Protein AF-A0A3C1LV05-F1 (afdb_monomer_lite)

Sequence (195 aa):
MKEAVLTCLDPLELVKDSLTHTFGTSLDTACERYFEGAKRNDKEERRFSKETRKHENIKKRGKVPEWEVIPASYIDVQAAREDIRALILEVAEHFEAQVQSNRSVDFSKRTLDIIDYLKENAQASVAKLTKAVAKEKAIKLMESVGIDNPRVRFRQYPFEFSGGMRQRIVIAIALTADPDILICDEPTTALDVTI

Structure (mmCIF, N/CA/C/O backbone):
data_AF-A0A3C1LV05-F1
#
_entry.id   AF-A0A3C1LV05-F1
#
loop_
_atom_site.group_PDB
_atom_site.id
_atom_site.type_symbol
_atom_site.label_atom_id
_atom_site.label_alt_id
_atom_site.label_comp_id
_atom_site.label_asym_id
_atom_site.label_entity_id
_atom_site.label_seq_id
_atom_site.pdbx_PDB_ins_code
_atom_site.Cartn_x
_atom_site.Cartn_y
_atom_site.Cartn_z
_atom_site.occupancy
_atom_site.B_iso_or_equiv
_atom_site.auth_seq_id
_atom_site.auth_comp_id
_atom_site.auth_asym_id
_atom_site.auth_atom_id
_atom_site.pdbx_PDB_model_num
ATOM 1 N N . MET A 1 1 ? 4.117 6.393 21.753 1.00 57.69 1 MET A N 1
ATOM 2 C CA . MET A 1 1 ? 3.877 4.976 21.392 1.00 57.69 1 MET A CA 1
ATOM 3 C C . MET A 1 1 ? 4.070 4.743 19.897 1.00 57.69 1 MET A C 1
ATOM 5 O O . MET A 1 1 ? 4.899 3.923 19.542 1.00 57.69 1 MET A O 1
ATOM 9 N N . LYS A 1 2 ? 3.405 5.520 19.029 1.00 62.69 2 LYS A N 1
ATOM 10 C CA . LYS A 1 2 ? 3.513 5.408 17.562 1.00 62.69 2 LYS A CA 1
ATOM 11 C C . LYS A 1 2 ? 4.948 5.468 17.010 1.00 62.69 2 LYS A C 1
ATOM 13 O O . LYS A 1 2 ? 5.310 4.636 16.193 1.00 62.69 2 LYS A O 1
ATOM 18 N N . GLU A 1 3 ? 5.771 6.399 17.490 1.00 71.62 3 GLU A N 1
ATOM 19 C CA . GLU A 1 3 ? 7.168 6.545 17.044 1.00 71.62 3 GLU A CA 1
ATOM 20 C C . GLU A 1 3 ? 8.032 5.322 17.391 1.00 71.62 3 GLU A C 1
ATOM 22 O O . GLU A 1 3 ? 8.718 4.799 16.524 1.00 71.62 3 GLU A O 1
ATOM 27 N N . ALA A 1 4 ? 7.910 4.795 18.615 1.00 71.88 4 ALA A N 1
ATOM 28 C CA . ALA A 1 4 ? 8.638 3.603 19.052 1.00 71.88 4 ALA A CA 1
ATOM 29 C C . ALA A 1 4 ? 8.264 2.340 18.249 1.00 71.88 4 ALA A C 1
ATOM 31 O O . ALA A 1 4 ? 9.127 1.519 17.960 1.00 71.88 4 ALA A O 1
ATOM 32 N N . VAL A 1 5 ? 6.994 2.193 17.850 1.00 67.81 5 VAL A N 1
ATOM 33 C CA . VAL A 1 5 ? 6.557 1.085 16.980 1.00 67.81 5 VAL A CA 1
ATOM 34 C C . VAL A 1 5 ? 7.127 1.252 15.571 1.00 67.81 5 VAL A C 1
ATOM 36 O O . VAL A 1 5 ? 7.654 0.302 15.003 1.00 67.81 5 VAL A O 1
ATOM 39 N N . LEU A 1 6 ? 7.088 2.472 15.025 1.00 70.56 6 LEU A N 1
ATOM 40 C CA . LEU A 1 6 ? 7.629 2.769 13.696 1.00 70.56 6 LEU A CA 1
ATOM 41 C C . LEU A 1 6 ? 9.141 2.539 13.606 1.00 70.56 6 LEU A C 1
ATOM 43 O O . LEU A 1 6 ? 9.611 2.091 12.568 1.00 70.56 6 LEU A O 1
ATOM 47 N N . THR A 1 7 ? 9.897 2.782 14.679 1.00 76.38 7 THR A N 1
ATOM 48 C CA . THR A 1 7 ? 11.344 2.508 14.707 1.00 76.38 7 THR A CA 1
ATOM 49 C C . THR A 1 7 ? 11.696 1.022 14.710 1.00 76.38 7 THR A C 1
ATOM 51 O O . THR A 1 7 ? 12.828 0.672 14.388 1.00 76.38 7 THR A O 1
ATOM 54 N N . CYS A 1 8 ? 10.756 0.149 15.077 1.00 68.75 8 CYS A N 1
ATOM 55 C CA . CYS A 1 8 ? 10.958 -1.300 15.068 1.00 68.75 8 CYS A CA 1
ATOM 56 C C . CYS A 1 8 ? 10.603 -1.948 13.723 1.00 68.75 8 CYS A C 1
ATOM 58 O O . CYS A 1 8 ? 10.908 -3.120 13.525 1.00 68.75 8 CYS A O 1
ATOM 60 N N . LEU A 1 9 ? 9.963 -1.206 12.815 1.00 70.19 9 LEU A N 1
ATOM 61 C CA . LEU A 1 9 ? 9.562 -1.698 11.503 1.00 70.19 9 LEU A CA 1
ATOM 62 C C . LEU A 1 9 ? 10.718 -1.556 10.511 1.00 70.19 9 LEU A C 1
ATOM 64 O O . LEU A 1 9 ? 11.289 -0.475 10.364 1.00 70.19 9 LEU A O 1
ATOM 68 N N . ASP A 1 10 ? 11.046 -2.638 9.808 1.00 74.25 10 ASP A N 1
ATOM 69 C CA . ASP A 1 10 ? 12.041 -2.615 8.741 1.00 74.25 10 ASP A CA 1
ATOM 70 C C . ASP A 1 10 ? 11.381 -2.114 7.440 1.00 74.25 10 ASP A C 1
ATOM 72 O O . ASP A 1 10 ? 10.545 -2.806 6.855 1.00 74.25 10 ASP A O 1
ATOM 76 N N . PRO A 1 11 ? 11.731 -0.914 6.941 1.00 69.00 11 PRO A N 1
ATOM 77 C CA . PRO A 1 11 ? 11.103 -0.358 5.744 1.00 69.00 11 PRO A CA 1
ATOM 78 C C . PRO A 1 11 ? 11.436 -1.146 4.468 1.00 69.00 11 PRO A C 1
ATOM 80 O O . PRO A 1 11 ? 10.784 -0.945 3.444 1.00 69.00 11 PRO A O 1
ATOM 83 N N . LEU A 1 12 ? 12.451 -2.015 4.514 1.00 71.62 12 LEU A N 1
ATOM 84 C CA . LEU A 1 12 ? 12.889 -2.867 3.410 1.00 71.62 12 LEU A CA 1
ATOM 85 C C . LEU A 1 12 ? 12.341 -4.296 3.530 1.00 71.62 12 LEU A C 1
ATOM 87 O O . LEU A 1 12 ? 12.856 -5.211 2.880 1.00 71.62 12 LEU A O 1
ATOM 91 N N . GLU A 1 13 ? 11.361 -4.525 4.400 1.00 76.94 13 GLU A N 1
ATOM 92 C CA . GLU A 1 13 ? 10.672 -5.804 4.492 1.00 76.94 13 GLU A CA 1
ATOM 93 C C . GLU A 1 13 ? 9.691 -5.963 3.322 1.00 76.94 13 GLU A C 1
ATOM 95 O O . GLU A 1 13 ? 8.869 -5.089 3.040 1.00 76.94 13 GLU A O 1
ATOM 100 N N . LEU A 1 14 ? 9.803 -7.081 2.600 1.00 75.12 14 LEU A N 1
ATOM 101 C CA . LEU A 1 14 ? 8.991 -7.340 1.404 1.00 75.12 14 LEU A CA 1
ATOM 102 C C . LEU A 1 14 ? 7.529 -7.613 1.749 1.00 75.12 14 LEU A C 1
ATOM 104 O O . LEU A 1 14 ? 6.622 -7.174 1.043 1.00 75.12 14 LEU A O 1
ATOM 108 N N . VAL A 1 15 ? 7.309 -8.341 2.843 1.00 77.44 15 VAL A N 1
ATOM 109 C CA . VAL A 1 15 ? 5.984 -8.653 3.368 1.00 77.44 15 VAL A CA 1
ATOM 110 C C . VAL A 1 15 ? 5.783 -7.803 4.605 1.00 77.44 15 VAL A C 1
ATOM 112 O O . VAL A 1 15 ? 6.361 -8.073 5.650 1.00 77.44 15 VAL A O 1
ATOM 115 N N . LYS A 1 16 ? 4.967 -6.758 4.473 1.00 78.12 16 LYS A N 1
ATOM 116 C CA . LYS A 1 16 ? 4.632 -5.895 5.604 1.00 78.12 16 LYS A CA 1
ATOM 117 C C . LYS A 1 16 ? 3.804 -6.675 6.610 1.00 78.12 16 LYS A C 1
ATOM 119 O O . LYS A 1 16 ? 2.754 -7.215 6.254 1.00 78.12 16 LYS A O 1
ATOM 124 N N . ASP A 1 17 ? 4.231 -6.667 7.863 1.00 81.75 17 ASP A N 1
ATOM 125 C CA . ASP A 1 17 ? 3.424 -7.216 8.937 1.00 81.75 17 ASP A CA 1
ATOM 126 C C . ASP A 1 17 ? 2.249 -6.280 9.267 1.00 81.75 17 ASP A C 1
ATOM 128 O O . ASP A 1 17 ? 2.374 -5.244 9.924 1.00 81.75 17 ASP A O 1
ATOM 132 N N . SER A 1 18 ? 1.068 -6.651 8.775 1.00 84.62 18 SER A N 1
ATOM 133 C CA . SER A 1 18 ? -0.158 -5.882 8.986 1.00 84.62 18 SER A CA 1
ATOM 134 C C . SER A 1 18 ? -0.481 -5.692 10.467 1.00 84.62 18 SER A C 1
ATOM 136 O O . SER A 1 18 ? -1.065 -4.665 10.825 1.00 84.62 18 SER A O 1
ATOM 138 N N . LEU A 1 19 ? -0.142 -6.660 11.321 1.00 85.25 19 LEU A N 1
ATOM 139 C CA . LEU A 1 19 ? -0.492 -6.621 12.735 1.00 85.25 19 LEU A CA 1
ATOM 140 C C . LEU A 1 19 ? 0.259 -5.485 13.442 1.00 85.25 19 LEU A C 1
ATOM 142 O O . LEU A 1 19 ? -0.363 -4.594 14.021 1.00 85.25 19 LEU A O 1
ATOM 146 N N . THR A 1 20 ? 1.587 -5.443 13.325 1.00 84.00 20 THR A N 1
ATOM 147 C CA . THR A 1 20 ? 2.406 -4.382 13.935 1.00 84.00 20 THR A CA 1
ATOM 148 C C . THR A 1 20 ? 2.137 -2.999 13.346 1.00 84.00 20 THR A C 1
ATOM 150 O O . THR A 1 20 ? 2.078 -2.016 14.090 1.00 84.00 20 THR A O 1
ATOM 153 N N . HIS A 1 21 ? 1.893 -2.899 12.035 1.00 83.69 21 HIS A N 1
ATOM 154 C CA . HIS A 1 21 ? 1.586 -1.623 11.383 1.00 83.69 21 HIS A CA 1
ATOM 155 C C . HIS A 1 21 ? 0.254 -1.003 11.841 1.00 83.69 21 HIS A C 1
ATOM 157 O O . HIS A 1 21 ? 0.144 0.224 11.922 1.00 83.69 21 HIS A O 1
ATOM 163 N N . THR A 1 22 ? -0.759 -1.825 12.131 1.00 88.62 22 THR A N 1
ATOM 164 C CA . THR A 1 22 ? -2.107 -1.372 12.528 1.00 88.62 22 THR A CA 1
ATOM 165 C C . THR A 1 22 ? -2.322 -1.336 14.040 1.00 88.62 22 THR A C 1
ATOM 167 O O . THR A 1 22 ? -3.291 -0.725 14.504 1.00 88.62 22 THR A O 1
ATOM 170 N N . PHE A 1 23 ? -1.424 -1.940 14.823 1.00 89.56 23 PHE A N 1
ATOM 171 C CA . PHE A 1 23 ? -1.558 -2.056 16.273 1.00 89.56 23 PHE A CA 1
ATOM 172 C C . PHE A 1 23 ? -1.780 -0.707 16.959 1.00 89.56 23 PHE A C 1
ATOM 174 O O . PHE A 1 23 ? -2.732 -0.559 17.720 1.00 89.56 23 PHE A O 1
ATOM 181 N N . GLY A 1 24 ? -0.953 0.300 16.656 1.00 87.50 24 GLY A N 1
ATOM 182 C CA . GLY A 1 24 ? -1.051 1.611 17.304 1.00 87.50 24 GLY A CA 1
ATOM 183 C C . GLY A 1 24 ? -2.414 2.274 17.092 1.00 87.50 24 GLY A C 1
ATOM 184 O O . GLY A 1 24 ? -3.048 2.700 18.051 1.00 87.50 24 GLY A O 1
ATOM 185 N N . THR A 1 25 ? -2.902 2.300 15.849 1.00 90.50 25 THR A N 1
ATOM 186 C CA . THR A 1 25 ? -4.218 2.877 15.529 1.00 90.50 25 THR A CA 1
ATOM 187 C C . THR A 1 25 ? -5.368 2.083 16.143 1.00 90.50 25 THR A C 1
ATOM 189 O O . THR A 1 25 ? -6.344 2.671 16.607 1.00 90.50 25 THR A O 1
ATOM 192 N N . SER A 1 26 ? -5.255 0.754 16.169 1.00 91.44 26 SER A N 1
ATOM 193 C CA . SER A 1 26 ? -6.288 -0.123 16.730 1.00 91.44 26 SER A CA 1
ATOM 194 C C . SER A 1 26 ? -6.366 0.016 18.250 1.00 91.44 26 SER A C 1
ATOM 196 O O . SER A 1 26 ? -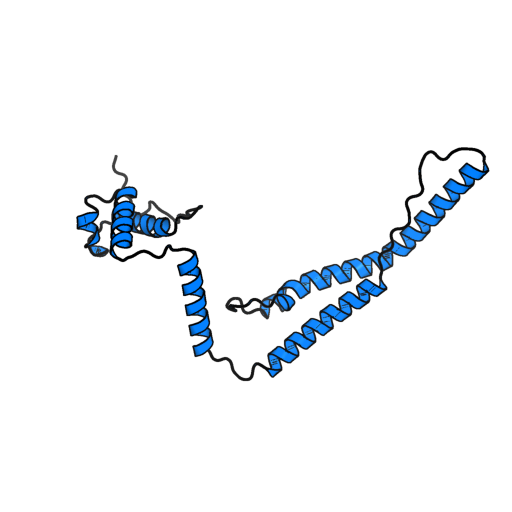7.459 0.103 18.807 1.00 91.44 26 SER A O 1
ATOM 198 N N . LEU A 1 27 ? -5.212 0.116 18.916 1.00 93.00 27 LEU A N 1
ATOM 199 C CA . LEU A 1 27 ? -5.120 0.327 20.356 1.00 93.00 27 LEU A CA 1
ATOM 200 C C . LEU A 1 27 ? -5.682 1.692 20.764 1.00 93.00 27 LEU A C 1
ATOM 202 O O . LEU A 1 27 ? -6.470 1.752 21.708 1.00 93.00 27 LEU A O 1
ATOM 206 N N . ASP A 1 28 ? -5.322 2.761 20.045 1.00 92.69 28 ASP A N 1
ATOM 207 C CA . ASP A 1 28 ? -5.868 4.103 20.280 1.00 92.69 28 ASP A CA 1
ATOM 208 C C . ASP A 1 28 ? -7.402 4.086 20.165 1.00 92.69 28 ASP A C 1
ATOM 210 O O . ASP A 1 28 ? -8.097 4.500 21.093 1.00 92.69 28 ASP A O 1
ATOM 214 N N . THR A 1 29 ? -7.938 3.495 19.090 1.00 93.75 29 THR A N 1
ATOM 215 C CA . THR A 1 29 ? -9.392 3.365 18.867 1.00 93.75 29 THR A CA 1
ATOM 216 C C . THR A 1 29 ? -10.083 2.592 19.997 1.00 93.75 29 THR A C 1
ATOM 218 O O . THR A 1 29 ? -11.141 2.996 20.490 1.00 93.75 29 THR A O 1
ATOM 221 N N . ALA A 1 30 ? -9.495 1.477 20.440 1.00 93.31 30 ALA A N 1
ATOM 222 C CA . ALA A 1 30 ? -10.058 0.663 21.514 1.00 93.31 30 ALA A CA 1
ATOM 223 C C . ALA A 1 30 ? -10.033 1.402 22.867 1.00 93.31 30 ALA A C 1
ATOM 225 O O . ALA A 1 30 ? -11.010 1.360 23.621 1.00 93.31 30 ALA A O 1
ATOM 226 N N . CYS A 1 31 ? -8.956 2.144 23.148 1.00 94.25 31 CYS A N 1
ATOM 227 C CA . CYS A 1 31 ? -8.839 2.990 24.335 1.00 94.25 31 CYS A CA 1
ATOM 228 C C . CYS A 1 31 ? -9.869 4.123 24.325 1.00 94.25 31 CYS A C 1
ATOM 230 O O . CYS A 1 31 ? -10.554 4.331 25.327 1.00 94.25 31 CYS A O 1
ATOM 232 N N . GLU A 1 32 ? -10.019 4.829 23.203 1.00 94.56 32 GLU A N 1
ATOM 233 C CA . GLU A 1 32 ? -11.022 5.884 23.039 1.00 94.56 32 GLU A CA 1
ATOM 234 C C . GLU A 1 32 ? -12.428 5.358 23.321 1.00 94.56 32 GLU A C 1
ATOM 236 O O . GLU A 1 32 ? -13.143 5.928 24.148 1.00 94.56 32 GLU A O 1
ATOM 241 N N . ARG A 1 33 ? -12.795 4.215 22.731 1.00 93.00 33 ARG A N 1
ATOM 242 C CA . ARG A 1 33 ? -14.092 3.567 22.962 1.00 93.00 33 ARG A CA 1
ATOM 243 C C . ARG A 1 33 ? -14.304 3.216 24.438 1.00 93.00 33 ARG A C 1
ATOM 245 O O . ARG A 1 33 ? -15.379 3.475 24.979 1.00 93.00 33 ARG A O 1
ATOM 252 N N . TYR A 1 34 ? -13.291 2.668 25.107 1.00 95.44 34 TYR A N 1
ATOM 253 C CA . TYR A 1 34 ? -13.360 2.337 26.532 1.00 95.44 34 TYR A CA 1
ATOM 254 C C . TYR A 1 34 ? -13.578 3.585 27.405 1.00 95.44 34 TYR A C 1
ATOM 256 O O . TYR A 1 34 ? -14.517 3.632 28.207 1.00 95.44 34 TYR A O 1
ATOM 264 N N . PHE A 1 35 ? -12.743 4.616 27.240 1.00 93.81 35 PHE A N 1
ATOM 265 C CA . PHE A 1 35 ? -12.806 5.828 28.061 1.00 93.81 35 PHE A CA 1
ATOM 266 C C . PHE A 1 35 ? -14.041 6.681 27.759 1.00 93.81 35 PHE A C 1
ATOM 268 O O . PHE A 1 35 ? -14.636 7.248 28.681 1.00 93.81 35 PHE A O 1
ATOM 275 N N . GLU A 1 36 ? -14.463 6.760 26.494 1.00 91.94 36 GLU A N 1
ATOM 276 C CA . GLU A 1 36 ? -15.708 7.430 26.131 1.00 91.94 36 GLU A CA 1
ATOM 277 C C . GLU A 1 36 ? -16.903 6.693 26.735 1.00 91.94 36 GLU A C 1
ATOM 279 O O . GLU A 1 36 ? -17.756 7.335 27.347 1.00 91.94 36 GLU A O 1
ATOM 284 N N . GLY A 1 37 ? -16.937 5.360 26.657 1.00 91.56 37 GLY A N 1
ATOM 285 C CA . GLY A 1 37 ? -18.010 4.557 27.241 1.00 91.56 37 GLY A CA 1
ATOM 286 C C . GLY A 1 37 ? -18.120 4.738 28.749 1.00 91.56 37 GLY A C 1
ATOM 287 O O . GLY A 1 37 ? -19.205 5.029 29.257 1.00 91.56 37 GLY A O 1
ATOM 288 N N . ALA A 1 38 ? -16.986 4.690 29.452 1.00 90.25 38 ALA A N 1
ATOM 289 C CA . ALA A 1 38 ? -16.920 4.908 30.895 1.00 90.25 38 ALA A CA 1
ATOM 290 C C . ALA A 1 38 ? -17.461 6.285 31.325 1.00 90.25 38 ALA A C 1
ATOM 292 O O . ALA A 1 38 ? -18.008 6.426 32.415 1.00 90.25 38 ALA A O 1
ATOM 293 N N . LYS A 1 39 ? -17.335 7.312 30.475 1.00 89.31 39 LYS A N 1
ATOM 294 C CA . LYS A 1 39 ? -17.817 8.671 30.767 1.00 89.31 39 LYS A CA 1
ATOM 295 C C . LYS A 1 39 ? -19.250 8.921 30.290 1.00 89.31 39 LYS A C 1
ATOM 297 O O . LYS A 1 39 ? -19.992 9.683 30.915 1.00 89.31 39 LYS A O 1
ATOM 302 N N . ARG A 1 40 ? -19.618 8.372 29.132 1.00 89.38 40 ARG A N 1
ATOM 303 C CA . ARG A 1 40 ? -20.835 8.729 28.393 1.00 89.38 40 ARG A CA 1
ATOM 304 C C . ARG A 1 40 ? -22.033 7.873 28.789 1.00 89.38 40 ARG A C 1
ATOM 306 O O . ARG A 1 40 ? -23.136 8.414 28.805 1.00 89.38 40 ARG A O 1
ATOM 313 N N . ASN A 1 41 ? -21.832 6.615 29.186 1.00 90.69 41 ASN A N 1
ATOM 314 C CA . ASN A 1 41 ? -22.927 5.701 29.530 1.00 90.69 41 ASN A CA 1
ATOM 315 C C . ASN A 1 41 ? -23.806 6.237 30.673 1.00 90.69 41 ASN A C 1
ATOM 317 O O . ASN A 1 41 ? -25.020 6.344 30.503 1.00 90.69 41 ASN A O 1
ATOM 321 N N . ASP A 1 42 ? -23.204 6.697 31.774 1.00 87.12 42 ASP A N 1
ATOM 322 C CA . ASP A 1 42 ? -23.931 7.304 32.902 1.00 87.12 42 ASP A CA 1
ATOM 323 C C . ASP A 1 42 ? -24.735 8.544 32.483 1.00 87.12 42 ASP A C 1
ATOM 325 O O . ASP A 1 42 ? -25.821 8.836 32.996 1.00 87.12 42 ASP A O 1
ATOM 329 N N . LYS A 1 43 ? -24.187 9.329 31.549 1.00 88.25 43 LYS A N 1
ATOM 330 C CA . LYS A 1 43 ? -24.839 10.538 31.046 1.00 88.25 43 LYS A CA 1
ATOM 331 C C . LYS A 1 43 ? -26.022 10.188 30.145 1.00 88.25 43 LYS A C 1
ATOM 333 O O . LYS A 1 43 ? -27.073 10.815 30.289 1.00 88.25 43 LYS A O 1
ATOM 338 N N . GLU A 1 44 ? -25.868 9.206 29.260 1.00 88.69 44 GLU A N 1
ATOM 339 C CA . GLU A 1 44 ? -26.944 8.710 28.396 1.00 88.69 44 GLU A CA 1
ATOM 340 C C . GLU A 1 44 ? -28.065 8.065 29.214 1.00 88.69 44 GLU A C 1
ATOM 342 O O . GLU A 1 44 ? -29.233 8.360 28.973 1.00 88.69 44 GLU A O 1
ATOM 347 N N . GLU A 1 45 ? -27.748 7.307 30.265 1.00 88.62 45 GLU A N 1
ATOM 348 C CA . GLU A 1 45 ? -28.758 6.737 31.164 1.00 88.62 45 GLU A CA 1
ATOM 349 C C . GLU A 1 45 ? -29.571 7.830 31.881 1.00 88.62 45 GLU A C 1
ATOM 351 O O . GLU A 1 45 ? -30.809 7.810 31.918 1.00 88.62 45 GLU A O 1
ATOM 356 N N . ARG A 1 46 ? -28.891 8.856 32.409 1.00 89.44 46 ARG A N 1
ATOM 357 C CA . ARG A 1 46 ? -29.550 10.015 33.035 1.00 89.44 46 ARG A CA 1
ATOM 358 C C . ARG A 1 46 ? -30.376 10.823 32.038 1.00 89.44 46 ARG A C 1
ATOM 360 O O . ARG A 1 46 ? -31.398 11.391 32.424 1.00 89.44 46 ARG A O 1
ATOM 367 N N . ARG A 1 47 ? -29.933 10.940 30.786 1.00 92.12 47 ARG A N 1
ATOM 368 C CA . ARG A 1 47 ? -30.681 11.617 29.720 1.00 92.12 47 ARG A CA 1
ATOM 369 C C . ARG A 1 47 ? -31.947 10.827 29.387 1.00 92.12 47 ARG A C 1
ATOM 371 O O . ARG A 1 47 ? -33.036 11.395 29.458 1.00 92.12 47 ARG A O 1
ATOM 378 N N . PHE A 1 48 ? -31.800 9.537 29.098 1.00 90.81 48 PHE A N 1
ATOM 379 C CA . PHE A 1 48 ? -32.890 8.647 28.717 1.00 90.81 48 PHE A CA 1
ATOM 380 C C . PHE A 1 48 ? -33.956 8.574 29.812 1.00 90.81 48 PHE A C 1
ATOM 382 O O . PHE A 1 48 ? -35.117 8.878 29.561 1.00 90.81 48 PHE A O 1
ATOM 389 N N . SER A 1 49 ? -33.567 8.322 31.066 1.00 88.62 49 SER A N 1
ATOM 390 C CA . SER A 1 49 ? -34.503 8.302 32.203 1.00 88.62 49 SER A CA 1
ATOM 391 C C . SER A 1 49 ? -35.274 9.620 32.381 1.00 88.62 49 SER A C 1
ATOM 393 O O . SER A 1 49 ? -36.477 9.610 32.666 1.00 88.62 49 SER A O 1
ATOM 395 N N . LYS A 1 50 ? -34.621 10.775 32.179 1.00 90.75 50 LYS A N 1
ATOM 396 C CA . LYS A 1 50 ? -35.275 12.094 32.232 1.00 90.75 50 LYS A CA 1
ATOM 397 C C . LYS A 1 50 ? -36.260 12.304 31.082 1.00 90.75 50 LYS A C 1
ATOM 399 O O . LYS A 1 50 ? -37.352 12.822 31.328 1.00 90.75 50 LYS A O 1
ATOM 404 N N . GLU A 1 51 ? -35.886 11.952 29.854 1.00 89.69 51 GLU A N 1
ATOM 405 C CA . GLU A 1 51 ? -36.753 12.076 28.675 1.00 89.69 51 GLU A CA 1
ATOM 406 C C . GLU A 1 51 ? -37.967 11.150 28.783 1.00 89.69 51 GLU A C 1
ATOM 408 O O . GLU A 1 51 ? -39.095 11.628 28.653 1.00 89.69 51 GLU A O 1
ATOM 413 N N . THR A 1 52 ? -37.760 9.883 29.155 1.00 90.38 52 THR A N 1
ATOM 414 C CA . THR A 1 52 ? -38.831 8.906 29.395 1.00 90.38 52 THR A CA 1
ATOM 415 C C . THR A 1 52 ? -39.812 9.411 30.449 1.00 90.38 52 THR A C 1
ATOM 417 O O . THR A 1 52 ? -41.018 9.454 30.206 1.00 90.38 52 THR A O 1
ATOM 420 N N . ARG A 1 53 ? -39.319 9.925 31.586 1.00 90.62 53 ARG A N 1
ATOM 421 C CA . ARG A 1 53 ? -40.184 10.472 32.645 1.00 90.62 53 ARG A CA 1
ATOM 422 C C . ARG A 1 53 ? -40.996 11.684 32.179 1.00 90.62 53 ARG A C 1
ATOM 424 O O . ARG A 1 53 ? -42.171 11.804 32.525 1.00 90.62 53 ARG A O 1
ATOM 431 N N . LYS A 1 54 ? -40.396 12.606 31.415 1.00 89.12 54 LYS A N 1
ATOM 432 C CA . LYS A 1 54 ? -41.118 13.765 30.853 1.00 89.12 54 LYS A CA 1
ATOM 433 C C . LYS A 1 54 ? -42.208 13.314 29.887 1.00 89.12 54 LYS A C 1
ATOM 435 O O . LYS A 1 54 ? -43.339 13.785 29.985 1.00 89.12 54 LYS A O 1
ATOM 440 N N . HIS A 1 55 ? -41.869 12.388 29.001 1.00 89.31 55 HIS A N 1
ATOM 441 C CA . HIS A 1 55 ? -42.771 11.867 27.990 1.00 89.31 55 HIS A CA 1
ATOM 442 C C . HIS A 1 55 ? -43.963 11.123 28.623 1.00 89.31 55 HIS A C 1
ATOM 444 O O . HIS A 1 55 ? -45.117 11.376 28.272 1.00 89.31 55 HIS A O 1
ATOM 450 N N . GLU A 1 56 ? -43.723 10.275 29.628 1.00 88.69 56 GLU A N 1
ATOM 451 C CA . GLU A 1 56 ? -44.787 9.610 30.394 1.00 88.69 56 GLU A CA 1
ATOM 452 C C . GLU A 1 56 ? -45.682 10.594 31.155 1.00 88.69 56 GLU A C 1
ATOM 454 O O . GLU A 1 56 ? -46.901 10.422 31.193 1.00 88.69 56 GLU A O 1
ATOM 459 N N . ASN A 1 57 ? -45.111 11.650 31.740 1.00 89.75 57 ASN A N 1
ATOM 460 C CA . ASN A 1 57 ? -45.888 12.667 32.450 1.00 89.75 57 ASN A CA 1
ATOM 461 C C . ASN A 1 57 ? -46.831 13.445 31.518 1.00 89.75 57 ASN A C 1
ATOM 463 O O . ASN A 1 57 ? -47.936 13.798 31.930 1.00 89.75 57 ASN A O 1
ATOM 467 N N . ILE A 1 58 ? -46.420 13.714 30.275 1.00 87.06 58 ILE A N 1
ATOM 468 C CA . ILE A 1 58 ? -47.269 14.370 29.267 1.00 87.06 58 ILE A CA 1
ATOM 469 C C . ILE A 1 58 ? -48.418 13.441 28.861 1.00 87.06 58 ILE A C 1
ATOM 471 O O . ILE A 1 58 ? -49.573 13.871 28.883 1.00 87.06 58 ILE A O 1
ATOM 475 N N . LYS A 1 59 ? -48.124 12.153 28.620 1.00 87.19 59 LYS A N 1
ATOM 476 C CA . LYS A 1 59 ? -49.148 11.129 28.349 1.00 87.19 59 LYS A CA 1
ATOM 477 C C . LYS A 1 59 ? -50.162 11.007 29.490 1.00 87.19 59 LYS A C 1
ATOM 479 O O . LYS A 1 59 ? -51.363 10.996 29.239 1.00 87.19 59 LYS A O 1
ATOM 484 N N . LYS A 1 60 ? -49.708 10.999 30.750 1.00 87.81 60 LYS A N 1
ATOM 485 C CA . LYS A 1 60 ? -50.586 10.961 31.939 1.00 87.81 60 LYS A CA 1
ATOM 486 C C . LYS A 1 60 ? -51.505 12.179 32.059 1.00 87.81 60 LYS A C 1
ATOM 488 O O . LYS A 1 60 ? -52.574 12.076 32.646 1.00 87.81 60 LYS A O 1
ATOM 493 N N . ARG A 1 61 ? -51.112 13.325 31.495 1.00 87.56 61 ARG A N 1
ATOM 494 C CA . ARG A 1 61 ? -51.938 14.544 31.423 1.00 87.56 61 ARG A CA 1
ATOM 495 C C . ARG A 1 61 ? -52.922 14.538 30.243 1.00 87.56 61 ARG A C 1
ATOM 497 O O . ARG A 1 61 ? -53.527 15.571 29.974 1.00 87.56 61 ARG A O 1
ATOM 504 N N . GLY A 1 62 ? -53.060 13.417 29.528 1.00 84.19 62 GLY A N 1
ATOM 505 C CA . GLY A 1 62 ? -53.977 13.266 28.394 1.00 84.19 62 GLY A CA 1
ATOM 506 C C . GLY A 1 62 ? -53.533 13.987 27.119 1.00 84.19 62 GLY A C 1
ATOM 507 O O . GLY A 1 62 ? -54.328 14.122 26.195 1.00 84.19 62 GLY A O 1
ATOM 508 N N . LYS A 1 63 ? -52.282 14.466 27.056 1.00 84.69 63 LYS A N 1
ATOM 509 C CA . LYS A 1 63 ? -51.710 15.118 25.870 1.00 84.69 63 LYS A CA 1
ATOM 510 C C . LYS A 1 63 ? -50.826 14.139 25.101 1.00 84.69 63 LYS A C 1
ATOM 512 O O . LYS A 1 63 ? -50.130 13.323 25.707 1.00 84.69 63 LYS A O 1
ATOM 517 N N . VAL A 1 64 ? -50.822 14.249 23.774 1.00 82.00 64 VAL A N 1
ATOM 518 C CA . VAL A 1 64 ? -49.910 13.489 22.908 1.00 82.00 64 VAL A CA 1
ATOM 519 C C . VAL A 1 64 ? -48.566 14.231 22.853 1.00 82.00 64 VAL A C 1
ATOM 521 O O . VAL A 1 64 ? -48.566 15.423 22.549 1.00 82.00 64 VAL A O 1
ATOM 524 N N . PRO A 1 65 ? -47.437 13.591 23.204 1.00 80.94 65 PRO A N 1
ATOM 525 C CA . PRO A 1 65 ? -46.114 14.206 23.089 1.00 80.94 65 PRO A CA 1
ATOM 526 C C . PRO A 1 65 ? -45.755 14.509 21.629 1.00 80.94 65 PRO A C 1
ATOM 528 O O . PRO A 1 65 ? -46.045 13.705 20.749 1.00 80.94 65 PRO A O 1
ATOM 531 N N . GLU A 1 66 ? -45.093 15.641 21.385 1.00 86.12 66 GLU A N 1
ATOM 532 C CA . GLU A 1 66 ? -44.673 16.076 20.039 1.00 86.12 66 GLU A CA 1
ATOM 533 C C . GLU A 1 66 ? -43.399 15.375 19.530 1.00 86.12 66 GLU A C 1
ATOM 535 O O . GLU A 1 66 ? -43.016 15.566 18.379 1.00 86.12 66 GLU A O 1
ATOM 540 N N . TRP A 1 67 ? -42.723 14.578 20.364 1.00 86.88 67 TRP A N 1
ATOM 541 C CA . TRP A 1 67 ? -41.481 13.885 20.008 1.00 86.88 67 TRP A CA 1
ATOM 542 C C . TRP A 1 67 ? -41.435 12.466 20.580 1.00 86.88 67 TRP A C 1
ATOM 544 O O . TRP A 1 67 ? -42.053 12.181 21.608 1.00 86.88 67 TRP A O 1
ATOM 554 N N . GLU A 1 68 ? -40.642 11.603 19.946 1.00 87.25 68 GLU A N 1
ATOM 555 C CA . GLU A 1 68 ? -40.346 10.251 20.424 1.00 87.25 68 GLU A CA 1
ATOM 556 C C . GLU A 1 68 ? -39.079 10.228 21.284 1.00 87.25 68 GLU A C 1
ATOM 558 O O . GLU A 1 68 ? -38.115 10.956 21.036 1.00 87.25 68 GLU A O 1
ATOM 563 N N . VAL A 1 69 ? -39.068 9.382 22.316 1.00 86.94 69 VAL A N 1
ATOM 564 C CA . VAL A 1 69 ? -37.880 9.200 23.156 1.00 86.94 69 VAL A CA 1
ATOM 565 C C . VAL A 1 69 ? -36.862 8.364 22.394 1.00 86.94 69 VAL A C 1
ATOM 567 O O . VAL A 1 69 ? -37.120 7.208 22.065 1.00 86.94 69 VAL A O 1
ATOM 570 N N . ILE A 1 70 ? -35.690 8.943 22.149 1.00 87.25 70 ILE A N 1
ATOM 571 C CA . ILE A 1 70 ? -34.589 8.249 21.481 1.00 87.25 70 ILE A CA 1
ATOM 572 C C . ILE A 1 70 ? -34.029 7.192 22.449 1.00 87.25 70 ILE A C 1
ATOM 574 O O . ILE A 1 70 ? -33.685 7.555 23.578 1.00 87.25 70 ILE A O 1
ATOM 578 N N . PRO A 1 71 ? -33.911 5.913 22.041 1.00 86.81 71 PRO A N 1
ATOM 579 C CA . PRO A 1 71 ? -33.321 4.869 22.873 1.00 86.81 71 PRO A CA 1
ATOM 580 C C . PRO A 1 71 ? -31.907 5.226 23.338 1.00 86.81 71 PRO A C 1
ATOM 582 O O . PRO A 1 71 ? -31.134 5.837 22.597 1.00 86.81 71 PRO A O 1
ATOM 585 N N . ALA A 1 72 ? -31.555 4.827 24.560 1.00 87.12 72 ALA A N 1
ATOM 586 C CA . ALA A 1 72 ? -30.195 4.992 25.052 1.00 87.12 72 ALA A CA 1
ATOM 587 C C . ALA A 1 72 ? -29.219 4.155 24.209 1.00 87.12 72 ALA A C 1
ATOM 589 O O . ALA A 1 72 ? -29.422 2.957 24.013 1.00 87.12 72 ALA A O 1
ATOM 590 N N . SER A 1 73 ? -28.153 4.795 23.730 1.00 88.19 73 SER A N 1
ATOM 591 C CA . SER A 1 73 ? -27.052 4.131 23.035 1.00 88.19 73 SER A CA 1
ATOM 592 C C . SER A 1 73 ? -25.878 4.010 23.994 1.00 88.19 73 SER A C 1
ATOM 594 O O . SER A 1 73 ? -25.248 5.014 24.329 1.00 88.19 73 SER A O 1
ATOM 596 N N . TYR A 1 74 ? -25.587 2.788 24.429 1.00 90.00 74 TYR A N 1
ATOM 597 C CA . TYR A 1 74 ? -24.478 2.502 25.332 1.00 90.00 74 TYR A CA 1
ATOM 598 C C . TYR A 1 74 ? -23.270 1.993 24.565 1.00 90.00 74 TYR A C 1
ATOM 600 O O . TYR A 1 74 ? -23.395 1.242 23.599 1.00 90.00 74 TYR A O 1
ATOM 608 N N . ILE A 1 75 ? -22.090 2.375 25.035 1.00 89.62 75 ILE A N 1
ATOM 609 C CA . ILE A 1 75 ? -20.848 1.760 24.594 1.00 89.62 75 ILE A CA 1
ATOM 610 C C . ILE A 1 75 ? -20.584 0.564 25.501 1.00 89.62 75 ILE A C 1
ATOM 612 O O . ILE A 1 75 ? -20.567 0.703 26.725 1.00 89.62 75 ILE A O 1
ATOM 616 N N . ASP A 1 76 ? -20.368 -0.608 24.912 1.00 92.25 76 ASP A N 1
ATOM 617 C CA . ASP A 1 76 ? -19.944 -1.783 25.667 1.00 92.25 76 ASP A CA 1
ATOM 618 C C . ASP A 1 76 ? -18.487 -1.617 26.127 1.00 92.25 76 ASP A C 1
ATOM 620 O O . ASP A 1 76 ? -17.535 -1.805 25.364 1.00 92.25 76 ASP A O 1
ATOM 624 N N . VAL A 1 77 ? -18.333 -1.202 27.384 1.00 92.94 77 VAL A N 1
ATOM 625 C CA . VAL A 1 77 ? -17.035 -0.963 28.028 1.00 92.94 77 VAL A CA 1
ATOM 626 C C . VAL A 1 77 ? -16.295 -2.277 28.274 1.00 92.94 77 VAL A C 1
ATOM 628 O O . VAL A 1 77 ? -15.066 -2.302 28.226 1.00 92.94 77 VAL A O 1
ATOM 631 N N . GLN A 1 78 ? -17.021 -3.371 28.518 1.00 92.81 78 GLN A N 1
ATOM 632 C CA . GLN A 1 78 ? -16.407 -4.670 28.765 1.00 92.81 78 GLN A CA 1
ATOM 633 C C . GLN A 1 78 ? -15.804 -5.222 27.474 1.00 92.81 78 GLN A C 1
ATOM 635 O O . GLN A 1 78 ? -14.635 -5.606 27.484 1.00 92.81 78 GLN A O 1
ATOM 640 N N . ALA A 1 79 ? -16.551 -5.160 26.369 1.00 91.94 79 ALA A N 1
ATOM 641 C CA . ALA A 1 79 ? -16.038 -5.524 25.052 1.00 91.94 79 ALA A CA 1
ATOM 642 C C . ALA A 1 79 ? -14.814 -4.673 24.677 1.00 91.94 79 ALA A C 1
ATOM 644 O O . ALA A 1 79 ? -13.780 -5.217 24.316 1.00 91.94 79 ALA A O 1
ATOM 645 N N . ALA A 1 80 ? -14.869 -3.349 24.875 1.00 92.31 80 ALA A N 1
ATOM 646 C CA . ALA A 1 80 ? -13.725 -2.477 24.589 1.00 92.31 80 ALA A CA 1
ATOM 647 C C . ALA A 1 80 ? -12.480 -2.825 25.433 1.00 92.31 80 ALA A C 1
ATOM 649 O O . ALA A 1 80 ? -11.352 -2.745 24.952 1.00 92.31 80 ALA A O 1
ATOM 650 N N . ARG A 1 81 ? -12.662 -3.240 26.694 1.00 94.12 81 ARG A N 1
ATOM 651 C CA . ARG A 1 81 ? -11.557 -3.698 27.550 1.00 94.12 81 ARG A CA 1
ATOM 652 C C . ARG A 1 81 ? -10.962 -5.018 27.058 1.00 94.12 81 ARG A C 1
ATOM 654 O O . ARG A 1 81 ? -9.748 -5.210 27.134 1.00 94.12 81 ARG A O 1
ATOM 661 N N . GLU A 1 82 ? -11.813 -5.931 26.607 1.00 95.50 82 GLU A N 1
ATOM 662 C CA . GLU A 1 82 ? -11.396 -7.208 26.031 1.00 95.50 82 GLU A CA 1
ATOM 663 C C . GLU A 1 82 ? -10.639 -6.998 24.717 1.00 95.50 82 GLU A C 1
ATOM 665 O O . GLU A 1 82 ? -9.575 -7.593 24.560 1.00 95.50 82 GLU A O 1
ATOM 670 N N . ASP A 1 83 ? -11.085 -6.067 23.870 1.00 93.56 83 ASP A N 1
ATOM 671 C CA . ASP A 1 83 ? -10.398 -5.668 22.635 1.00 93.56 83 ASP A CA 1
ATOM 672 C C . ASP A 1 83 ? -8.977 -5.150 22.923 1.00 93.56 83 ASP A C 1
ATOM 674 O O . ASP A 1 83 ? -8.009 -5.618 22.324 1.00 93.56 83 ASP A O 1
ATOM 678 N N . ILE A 1 84 ? -8.815 -4.236 23.893 1.00 94.62 84 ILE A N 1
ATOM 679 C CA . ILE A 1 84 ? -7.492 -3.716 24.298 1.00 94.62 84 ILE A CA 1
ATOM 680 C C . ILE A 1 84 ? -6.569 -4.860 24.731 1.00 94.62 84 ILE A C 1
ATOM 682 O O . ILE A 1 84 ? -5.404 -4.919 24.333 1.00 94.62 84 ILE A O 1
ATOM 686 N N . ARG A 1 85 ? -7.080 -5.772 25.565 1.00 96.25 85 ARG A N 1
ATOM 687 C CA . ARG A 1 85 ? -6.302 -6.913 26.057 1.00 96.25 85 ARG A CA 1
ATOM 688 C C . ARG A 1 85 ? -5.917 -7.852 24.916 1.00 96.25 85 ARG A C 1
ATOM 690 O O . ARG A 1 85 ? -4.772 -8.294 24.885 1.00 96.25 85 ARG A O 1
ATOM 697 N N . ALA A 1 86 ? -6.852 -8.156 24.019 1.00 94.62 86 ALA A N 1
ATOM 698 C CA . ALA A 1 86 ? -6.622 -9.029 22.877 1.00 94.62 86 ALA A CA 1
ATOM 699 C C . ALA A 1 86 ? -5.527 -8.464 21.967 1.00 94.62 86 ALA A C 1
ATOM 701 O O . ALA A 1 86 ? -4.557 -9.163 21.706 1.00 94.62 86 ALA A O 1
ATOM 702 N N . LEU A 1 87 ? -5.609 -7.178 21.609 1.00 93.81 87 LEU A N 1
ATOM 703 C CA . LEU A 1 87 ? -4.606 -6.510 20.773 1.00 93.81 87 LEU A CA 1
ATOM 704 C C . LEU A 1 87 ? -3.195 -6.581 21.373 1.00 93.81 87 LEU A C 1
ATOM 706 O O . LEU A 1 87 ? -2.226 -6.829 20.660 1.00 93.81 87 LEU A O 1
ATOM 710 N N . ILE A 1 88 ? -3.064 -6.358 22.685 1.00 93.25 88 ILE A N 1
ATOM 711 C CA . ILE A 1 88 ? -1.762 -6.413 23.366 1.00 93.25 88 ILE A CA 1
ATOM 712 C C . ILE A 1 88 ? -1.209 -7.840 23.377 1.00 93.25 88 ILE A C 1
ATOM 714 O O . ILE A 1 88 ? -0.022 -8.031 23.116 1.00 93.25 88 ILE A O 1
ATOM 718 N N . LEU A 1 89 ? -2.048 -8.830 23.694 1.00 94.94 89 LEU A N 1
ATOM 719 C CA . LEU A 1 89 ? -1.629 -10.232 23.744 1.00 94.94 89 LEU A CA 1
ATOM 720 C C . LEU A 1 89 ? -1.255 -10.756 22.358 1.00 94.94 89 LEU A C 1
ATOM 722 O O . LEU A 1 89 ? -0.219 -11.393 22.222 1.00 94.94 89 LEU A O 1
ATOM 726 N N . GLU A 1 90 ? -2.044 -10.435 21.336 1.00 92.75 90 GLU A N 1
ATOM 727 C CA . GLU A 1 90 ? -1.805 -10.868 19.958 1.00 92.75 90 GLU A CA 1
ATOM 728 C C . GLU A 1 90 ? -0.474 -10.325 19.423 1.00 92.75 90 GLU A C 1
ATOM 730 O O . GLU A 1 90 ? 0.325 -11.071 18.858 1.00 92.75 90 GLU A O 1
ATOM 735 N N . VAL A 1 91 ? -0.174 -9.045 19.669 1.00 90.69 91 VAL A N 1
ATOM 736 C CA . VAL A 1 91 ? 1.119 -8.456 19.287 1.00 90.69 91 VAL A CA 1
ATOM 737 C C . VAL A 1 91 ? 2.279 -9.040 20.089 1.00 90.69 91 VAL A C 1
ATOM 739 O O . VAL A 1 91 ? 3.356 -9.256 19.532 1.00 90.69 91 VAL A O 1
ATOM 742 N N . ALA A 1 92 ? 2.086 -9.317 21.380 1.00 90.75 92 ALA A N 1
ATOM 743 C CA . ALA A 1 92 ? 3.114 -9.956 22.196 1.00 90.75 92 ALA A CA 1
ATOM 744 C C . ALA A 1 92 ? 3.441 -11.368 21.681 1.00 90.75 92 ALA A C 1
ATOM 746 O O . ALA A 1 92 ? 4.609 -11.669 21.437 1.00 90.75 92 ALA A O 1
ATOM 747 N N . GLU A 1 93 ? 2.420 -12.196 21.439 1.00 92.19 93 GLU A N 1
ATOM 748 C CA . GLU A 1 93 ? 2.577 -13.543 20.878 1.00 92.19 93 GLU A CA 1
ATOM 749 C C . GLU A 1 93 ? 3.238 -13.506 19.493 1.00 92.19 93 GLU A C 1
ATOM 751 O O . GLU A 1 93 ? 4.122 -14.316 19.205 1.00 92.19 93 GLU A O 1
ATOM 756 N N . HIS A 1 94 ? 2.874 -12.533 18.651 1.00 89.69 94 HIS A N 1
ATOM 757 C CA . HIS A 1 94 ? 3.497 -12.335 17.344 1.00 89.69 94 HIS A CA 1
ATOM 758 C C . HIS A 1 94 ? 5.008 -12.085 17.454 1.00 89.69 94 HIS A C 1
ATOM 760 O O . HIS A 1 94 ? 5.798 -12.760 16.788 1.00 89.69 94 HIS A O 1
ATOM 766 N N . PHE A 1 95 ? 5.434 -11.159 18.320 1.00 85.25 95 PHE A N 1
ATOM 767 C CA . PHE A 1 95 ? 6.858 -10.873 18.509 1.00 85.25 95 PHE A CA 1
ATOM 768 C C . PHE A 1 95 ? 7.612 -12.030 19.170 1.00 85.25 95 PHE A C 1
ATOM 770 O O . PHE A 1 95 ? 8.749 -12.309 18.788 1.00 85.25 95 PHE A O 1
ATOM 777 N N . GLU A 1 96 ? 7.004 -12.738 20.1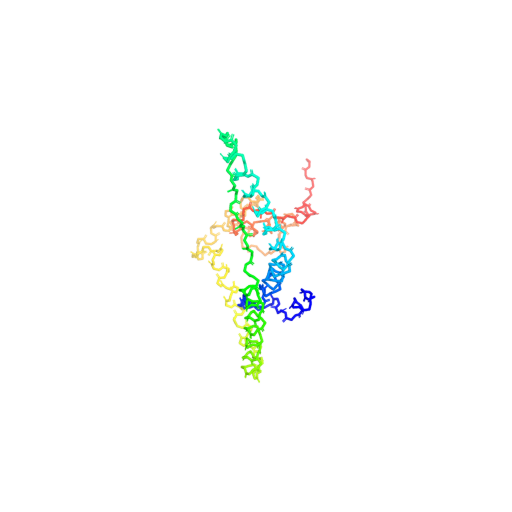23 1.00 89.00 96 GLU A N 1
ATOM 778 C CA . GLU A 1 96 ? 7.605 -13.939 20.712 1.00 89.00 96 GLU A CA 1
ATOM 779 C C . GLU A 1 96 ? 7.850 -15.020 19.653 1.00 89.00 96 GLU A C 1
ATOM 781 O O . GLU A 1 96 ? 8.947 -15.585 19.589 1.00 89.00 96 GLU A O 1
ATOM 786 N N . ALA A 1 97 ? 6.874 -15.262 18.774 1.00 86.31 97 ALA A N 1
ATOM 787 C CA . ALA A 1 97 ? 7.015 -16.192 17.659 1.00 86.31 97 ALA A CA 1
ATOM 788 C C . ALA A 1 97 ? 8.113 -15.747 16.679 1.00 86.31 97 ALA A C 1
ATOM 790 O O . ALA A 1 97 ? 8.946 -16.563 16.265 1.00 86.31 97 ALA A O 1
ATOM 791 N N . GLN A 1 98 ? 8.173 -14.451 16.352 1.00 80.44 98 GLN A N 1
ATOM 792 C CA . GLN A 1 98 ? 9.239 -13.898 15.518 1.00 80.44 98 GLN A CA 1
ATOM 793 C C . GLN A 1 98 ? 10.614 -14.136 16.147 1.00 80.44 98 GLN A C 1
ATOM 795 O O . GLN A 1 98 ? 11.478 -14.707 15.486 1.00 80.44 98 GLN A O 1
ATOM 800 N N . VAL A 1 99 ? 10.816 -13.791 17.421 1.00 83.44 99 VAL A N 1
ATOM 801 C CA . VAL A 1 99 ? 12.097 -13.973 18.129 1.00 83.44 99 VAL A CA 1
ATOM 802 C C . VAL A 1 99 ? 12.515 -15.444 18.178 1.00 83.44 99 VAL A C 1
ATOM 804 O O . VAL A 1 99 ? 13.688 -15.751 17.970 1.00 83.44 99 VAL A O 1
ATOM 807 N N . GLN A 1 100 ? 11.577 -16.367 18.407 1.00 82.88 100 GLN A N 1
ATOM 808 C CA . GLN A 1 100 ? 11.870 -17.805 18.399 1.00 82.88 100 GLN A CA 1
ATOM 809 C C . GLN A 1 100 ? 12.272 -18.320 17.010 1.00 82.88 100 GLN A C 1
ATOM 811 O O . GLN A 1 100 ? 13.135 -19.194 16.899 1.00 82.88 100 GLN A O 1
ATOM 816 N N . SER A 1 101 ? 11.661 -17.779 15.952 1.00 76.88 101 SER A N 1
ATOM 817 C CA . SER A 1 101 ? 11.950 -18.153 14.564 1.00 76.88 101 SER A CA 1
ATOM 818 C C . SER A 1 101 ? 13.251 -17.537 14.028 1.00 76.88 101 SER A C 1
ATOM 820 O O . SER A 1 101 ? 13.946 -18.165 13.225 1.00 76.88 101 SER A O 1
ATOM 822 N N . ASN A 1 102 ? 13.624 -16.340 14.498 1.00 65.69 102 ASN A N 1
ATOM 823 C CA . ASN A 1 102 ? 14.760 -15.566 13.997 1.00 65.69 102 ASN A CA 1
ATOM 824 C C . ASN A 1 102 ? 16.092 -16.080 14.563 1.00 65.69 102 ASN A C 1
ATOM 826 O O . ASN A 1 102 ? 16.757 -15.435 15.372 1.00 65.69 102 ASN A O 1
ATOM 830 N N . ARG A 1 103 ? 16.510 -17.274 14.132 1.00 61.69 103 ARG A N 1
ATOM 831 C CA . ARG A 1 103 ? 17.789 -17.862 14.563 1.00 61.69 103 ARG A CA 1
ATOM 832 C C . ARG A 1 103 ? 19.011 -17.415 13.751 1.00 61.69 103 ARG A C 1
ATOM 834 O O . ARG A 1 103 ? 20.127 -17.666 14.190 1.00 61.69 103 ARG A O 1
ATOM 841 N N . SER A 1 104 ? 18.832 -16.716 12.631 1.00 69.38 104 SER A N 1
ATOM 842 C CA . SER A 1 104 ? 19.886 -15.987 11.902 1.00 69.38 104 SER A CA 1
ATOM 843 C C . SER A 1 104 ? 19.281 -15.290 10.684 1.00 69.38 104 SER A C 1
ATOM 845 O O . SER A 1 104 ? 18.511 -15.917 9.958 1.00 69.38 104 SER A O 1
ATOM 847 N N . VAL A 1 105 ? 19.667 -14.043 10.407 1.00 72.25 105 VAL A N 1
ATOM 848 C CA . VAL A 1 105 ? 19.273 -13.351 9.169 1.00 72.25 105 VAL A CA 1
ATOM 849 C C . VAL A 1 105 ? 20.147 -13.843 8.012 1.00 72.25 105 VAL A C 1
ATOM 851 O O . VAL A 1 105 ? 21.361 -13.641 8.025 1.00 72.25 105 VAL A O 1
ATOM 854 N N . ASP A 1 106 ? 19.543 -14.468 7.000 1.00 82.56 106 ASP A N 1
ATOM 855 C CA . ASP A 1 106 ? 20.230 -14.808 5.749 1.00 82.56 106 ASP A CA 1
ATOM 856 C C . ASP A 1 106 ? 20.134 -13.637 4.763 1.00 82.56 106 ASP A C 1
ATOM 858 O O . ASP A 1 106 ? 19.155 -13.471 4.030 1.00 82.56 106 ASP A O 1
ATOM 862 N N . PHE A 1 107 ? 21.180 -12.812 4.745 1.00 82.81 107 PHE A N 1
ATOM 863 C CA . PHE A 1 107 ? 21.274 -11.667 3.840 1.00 82.81 107 PHE A CA 1
ATOM 864 C C . PHE A 1 107 ? 21.291 -12.068 2.361 1.00 82.81 107 PHE A C 1
ATOM 866 O O . PHE A 1 107 ? 20.814 -11.302 1.522 1.00 82.81 107 PHE A O 1
ATOM 873 N N . SER A 1 108 ? 21.807 -13.255 2.025 1.00 86.19 108 SER A N 1
ATOM 874 C CA . SER A 1 108 ? 21.873 -13.716 0.633 1.00 86.19 108 SER A CA 1
ATOM 875 C C . SER A 1 108 ? 20.477 -14.036 0.126 1.00 86.19 108 SER A C 1
ATOM 877 O O . SER A 1 108 ? 20.067 -13.531 -0.919 1.00 86.19 108 SER A O 1
ATOM 879 N N . LYS A 1 109 ? 19.717 -14.806 0.912 1.00 85.81 109 LYS A N 1
ATOM 880 C CA . LYS A 1 109 ? 18.316 -15.105 0.615 1.00 85.81 109 LYS A CA 1
ATOM 881 C C . LYS A 1 109 ? 17.479 -13.829 0.535 1.00 85.81 109 LYS A C 1
ATOM 883 O O . LYS A 1 109 ? 16.810 -13.614 -0.467 1.00 85.81 109 LYS A O 1
ATOM 888 N N . ARG A 1 110 ? 17.605 -12.932 1.518 1.00 83.31 110 ARG A N 1
ATOM 889 C CA . ARG A 1 110 ? 16.882 -11.650 1.521 1.00 83.31 110 ARG A CA 1
ATOM 890 C C . ARG A 1 110 ? 17.175 -10.811 0.274 1.00 83.31 110 ARG A C 1
ATOM 892 O O . ARG A 1 110 ? 16.273 -10.193 -0.281 1.00 83.31 110 ARG A O 1
ATOM 899 N N . THR A 1 111 ? 18.427 -10.795 -0.183 1.00 85.94 111 THR A N 1
ATOM 900 C CA . THR A 1 111 ? 18.810 -10.079 -1.409 1.00 85.94 111 THR A CA 1
ATOM 901 C C . THR A 1 111 ? 18.142 -10.685 -2.642 1.00 85.94 111 THR A C 1
ATOM 903 O O . THR A 1 111 ? 17.640 -9.944 -3.484 1.00 85.94 111 THR A O 1
ATOM 906 N N . LEU A 1 112 ? 18.109 -12.017 -2.748 1.00 88.88 112 LEU A N 1
ATOM 907 C CA . LEU A 1 112 ? 17.419 -12.710 -3.839 1.00 88.88 112 LEU A CA 1
ATOM 908 C C . LEU A 1 112 ? 15.918 -12.412 -3.831 1.00 88.88 112 LEU A C 1
ATOM 910 O O . LEU A 1 112 ? 15.383 -12.039 -4.872 1.00 88.88 112 LEU A O 1
ATOM 914 N N . ASP A 1 113 ? 15.279 -12.473 -2.663 1.00 87.19 113 ASP A N 1
ATOM 915 C CA . ASP A 1 113 ? 13.852 -12.177 -2.519 1.00 87.19 113 ASP A CA 1
ATOM 916 C C . ASP A 1 113 ? 13.541 -10.731 -2.959 1.00 87.19 113 ASP A C 1
ATOM 918 O O . ASP A 1 113 ? 12.566 -10.488 -3.670 1.00 87.19 113 ASP A O 1
ATOM 922 N N . ILE A 1 114 ? 14.401 -9.760 -2.610 1.00 86.25 114 ILE A N 1
ATOM 923 C CA . ILE A 1 114 ? 14.251 -8.360 -3.051 1.00 86.25 114 ILE A CA 1
ATOM 924 C C . ILE A 1 114 ? 14.399 -8.247 -4.568 1.00 86.25 114 ILE A C 1
ATOM 926 O O . ILE A 1 114 ? 13.619 -7.552 -5.220 1.00 86.25 114 ILE A O 1
ATOM 930 N N . ILE A 1 115 ? 15.400 -8.915 -5.143 1.00 86.44 115 ILE A N 1
ATOM 931 C CA . ILE A 1 115 ? 15.615 -8.921 -6.591 1.00 86.44 115 ILE A CA 1
ATOM 932 C C . ILE A 1 115 ? 14.385 -9.484 -7.304 1.00 86.44 115 ILE A C 1
ATOM 934 O O . ILE A 1 115 ? 13.949 -8.912 -8.304 1.00 86.44 115 ILE A O 1
ATOM 938 N N . ASP A 1 116 ? 13.827 -10.585 -6.814 1.00 87.81 116 ASP A N 1
ATOM 939 C CA . ASP A 1 116 ? 12.675 -11.229 -7.436 1.00 87.81 116 ASP A CA 1
ATOM 940 C C . ASP A 1 116 ? 11.406 -10.385 -7.286 1.00 87.81 116 ASP A C 1
ATOM 942 O O . ASP A 1 116 ? 10.720 -10.160 -8.283 1.00 87.81 116 ASP A O 1
ATOM 946 N N . TYR A 1 117 ? 11.179 -9.768 -6.124 1.00 85.19 117 TYR A N 1
ATOM 947 C CA . TYR A 1 117 ? 10.116 -8.777 -5.937 1.00 85.19 117 TYR A CA 1
ATOM 948 C C . TYR A 1 117 ? 10.222 -7.600 -6.922 1.00 85.19 117 TYR A C 1
ATOM 950 O O . TYR A 1 117 ? 9.243 -7.204 -7.559 1.00 85.19 117 TYR A O 1
ATOM 958 N N . LEU A 1 118 ? 11.423 -7.039 -7.100 1.00 83.31 118 LEU A N 1
ATOM 959 C CA . LEU A 1 118 ? 11.650 -5.952 -8.056 1.00 83.31 118 LEU A CA 1
ATOM 960 C C . LEU A 1 118 ? 11.430 -6.409 -9.503 1.00 83.31 118 LEU A C 1
ATOM 962 O O . LEU A 1 118 ? 10.868 -5.654 -10.298 1.00 83.31 118 LEU A O 1
ATOM 966 N N . LYS A 1 119 ? 11.833 -7.637 -9.857 1.00 82.19 119 LYS A N 1
ATOM 967 C CA . LYS A 1 119 ? 11.559 -8.211 -11.182 1.00 82.19 119 LYS A CA 1
ATOM 968 C C . LYS A 1 119 ? 10.066 -8.376 -11.420 1.00 82.19 119 LYS A C 1
ATOM 970 O O . LYS A 1 119 ? 9.613 -8.034 -12.506 1.00 82.19 119 LYS A O 1
ATOM 975 N N . GLU A 1 120 ? 9.317 -8.900 -10.456 1.00 83.00 120 GLU A N 1
ATOM 976 C CA . GLU A 1 120 ? 7.868 -9.088 -10.577 1.00 83.00 120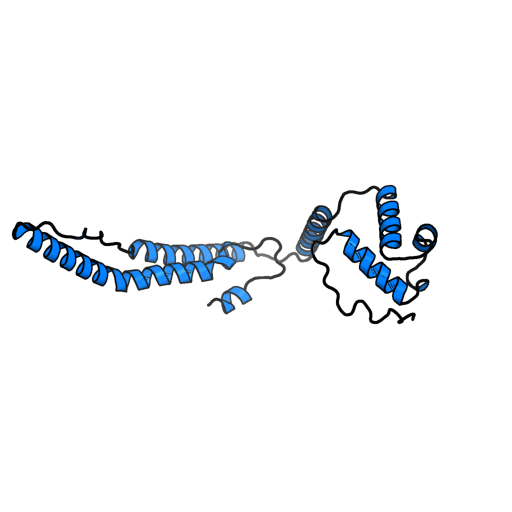 GLU A CA 1
ATOM 977 C C . GLU A 1 120 ? 7.153 -7.751 -10.770 1.00 83.00 120 GLU A C 1
ATOM 979 O O . GLU A 1 120 ? 6.376 -7.601 -11.713 1.00 83.00 120 GLU A O 1
ATOM 984 N N . ASN A 1 121 ? 7.498 -6.739 -9.972 1.00 79.12 121 ASN A N 1
ATOM 985 C CA . ASN A 1 121 ? 6.950 -5.392 -10.131 1.00 79.12 121 ASN A CA 1
ATOM 986 C C . ASN A 1 121 ? 7.316 -4.758 -11.480 1.00 79.12 121 ASN A C 1
ATOM 988 O O . ASN A 1 121 ? 6.473 -4.130 -12.120 1.00 79.12 121 ASN A O 1
ATOM 992 N N . ALA A 1 122 ? 8.555 -4.939 -11.944 1.00 75.25 122 ALA A N 1
ATOM 993 C CA . ALA A 1 122 ? 8.976 -4.466 -13.261 1.00 75.25 122 ALA A CA 1
ATOM 994 C C . ALA A 1 122 ? 8.265 -5.215 -14.402 1.00 75.25 122 ALA A C 1
ATOM 996 O O . ALA A 1 122 ? 7.959 -4.636 -15.439 1.00 75.25 122 ALA A O 1
ATOM 997 N N . GLN A 1 123 ? 7.981 -6.506 -14.230 1.00 73.19 123 GLN A N 1
ATOM 998 C CA . GLN A 1 123 ? 7.207 -7.287 -15.195 1.00 73.19 123 GLN A CA 1
ATOM 999 C C . GLN A 1 123 ? 5.727 -6.903 -15.198 1.00 73.19 123 GLN A C 1
ATOM 1001 O O . GLN A 1 123 ? 5.092 -6.987 -16.246 1.00 73.19 123 GLN A O 1
ATOM 1006 N N . ALA A 1 124 ? 5.179 -6.477 -14.059 1.00 66.94 124 ALA A N 1
ATOM 1007 C CA . ALA A 1 124 ? 3.817 -5.966 -13.976 1.00 66.94 124 ALA A CA 1
ATOM 1008 C C . ALA A 1 124 ? 3.668 -4.615 -14.696 1.00 66.94 124 ALA A C 1
ATOM 1010 O O . ALA A 1 124 ? 2.637 -4.367 -15.317 1.00 66.94 124 ALA A O 1
ATOM 1011 N N . SER A 1 125 ? 4.700 -3.765 -14.660 1.00 66.00 125 SER A N 1
ATOM 1012 C CA . SER A 1 125 ? 4.693 -2.445 -15.305 1.00 66.00 125 SER A CA 1
ATOM 1013 C C . SER A 1 125 ? 5.130 -2.451 -16.774 1.00 66.00 125 SER A C 1
ATOM 1015 O O . SER A 1 125 ? 4.910 -1.469 -17.480 1.00 66.00 125 SER A O 1
ATOM 1017 N N . VAL A 1 126 ? 5.725 -3.541 -17.275 1.00 68.69 126 VAL A N 1
ATOM 1018 C CA . VAL A 1 126 ? 6.261 -3.600 -18.643 1.00 68.69 126 VAL A CA 1
ATOM 1019 C C . VAL A 1 126 ? 5.702 -4.791 -19.418 1.00 68.69 126 VAL A C 1
ATOM 1021 O O . VAL A 1 126 ? 5.882 -5.952 -19.057 1.00 68.69 126 VAL A O 1
ATOM 1024 N N . ALA A 1 127 ? 5.082 -4.510 -20.566 1.00 72.88 127 ALA A N 1
ATOM 1025 C CA . ALA A 1 127 ? 4.599 -5.543 -21.478 1.00 72.88 127 ALA A CA 1
ATOM 1026 C C . ALA A 1 127 ? 5.728 -6.502 -21.912 1.00 72.88 127 ALA A C 1
ATOM 1028 O O . ALA A 1 127 ? 6.838 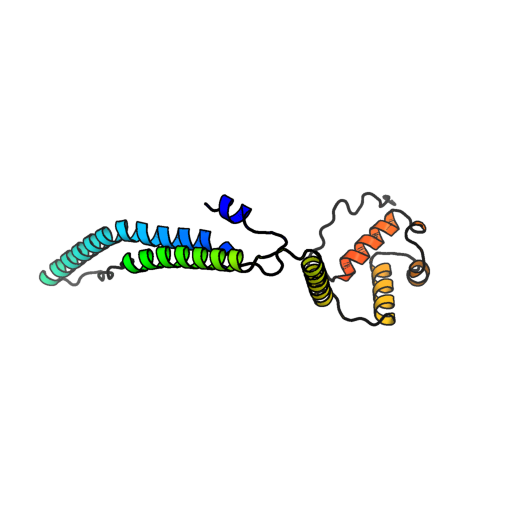-6.078 -22.247 1.00 72.88 127 ALA A O 1
ATOM 1029 N N . LYS A 1 128 ? 5.432 -7.808 -21.989 1.00 77.56 128 LYS A N 1
ATOM 1030 C CA . LYS A 1 128 ? 6.356 -8.798 -22.567 1.00 77.56 128 LYS A CA 1
ATOM 1031 C C . LYS A 1 128 ? 6.502 -8.547 -24.069 1.00 77.56 128 LYS A C 1
ATOM 1033 O O . LYS A 1 128 ? 5.623 -8.891 -24.855 1.00 77.56 128 LYS A O 1
ATOM 1038 N N . LEU A 1 129 ? 7.627 -7.960 -24.471 1.00 82.75 129 LEU A N 1
ATOM 1039 C CA . LEU A 1 129 ? 7.935 -7.642 -25.865 1.00 82.75 129 LEU A CA 1
ATOM 1040 C C . LEU A 1 129 ? 9.058 -8.539 -26.389 1.00 82.75 129 LEU A C 1
ATOM 1042 O O . LEU A 1 129 ? 10.043 -8.809 -25.703 1.00 82.75 129 LEU A O 1
ATOM 1046 N N . THR A 1 130 ? 8.948 -8.966 -27.646 1.00 90.00 130 THR A N 1
ATOM 1047 C CA . THR A 1 130 ? 10.094 -9.565 -28.340 1.00 90.00 130 THR A CA 1
ATOM 1048 C C . THR A 1 130 ? 11.146 -8.490 -28.614 1.00 90.00 130 THR A C 1
ATOM 1050 O O . THR A 1 130 ? 10.823 -7.305 -28.724 1.00 90.00 130 THR A O 1
ATOM 1053 N N . LYS A 1 131 ? 12.413 -8.886 -28.795 1.00 88.25 131 LYS A N 1
ATOM 1054 C CA . LYS A 1 131 ? 13.505 -7.943 -29.111 1.00 88.25 131 LYS A CA 1
ATOM 1055 C C . LYS A 1 131 ? 13.189 -7.053 -30.320 1.00 88.25 131 LYS A C 1
ATOM 1057 O O . LYS A 1 131 ? 13.533 -5.875 -30.317 1.00 88.25 131 LYS A O 1
ATOM 1062 N N . ALA A 1 132 ? 12.524 -7.605 -31.337 1.00 92.25 132 ALA A N 1
ATOM 1063 C CA . ALA A 1 132 ? 12.130 -6.861 -32.530 1.00 92.25 132 ALA A CA 1
ATOM 1064 C C . ALA A 1 132 ? 11.085 -5.781 -32.210 1.00 92.25 132 ALA A C 1
ATOM 1066 O O . ALA A 1 132 ? 11.253 -4.631 -32.609 1.00 92.25 132 ALA A O 1
ATOM 1067 N N . VAL A 1 133 ? 10.051 -6.124 -31.436 1.00 90.00 133 VAL A N 1
ATOM 1068 C CA . VAL A 1 133 ? 9.000 -5.170 -31.054 1.00 90.00 133 VAL A CA 1
ATOM 1069 C C . VAL A 1 133 ? 9.541 -4.112 -30.092 1.00 90.00 133 VAL A C 1
ATOM 1071 O O . VAL A 1 133 ? 9.254 -2.931 -30.2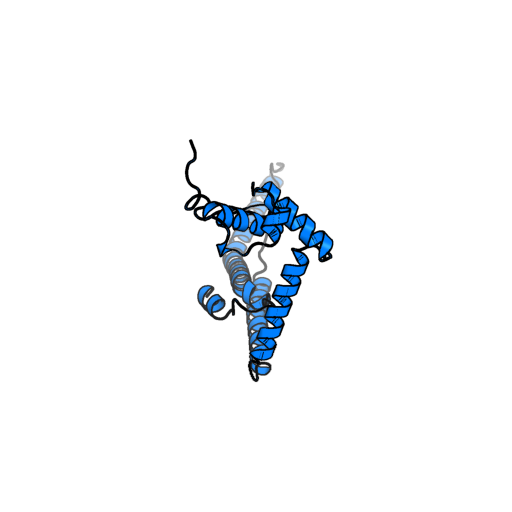67 1.00 90.00 133 VAL A O 1
ATOM 1074 N N . ALA A 1 134 ? 10.379 -4.501 -29.126 1.00 90.06 134 ALA A N 1
ATOM 1075 C CA . ALA A 1 134 ? 11.036 -3.569 -28.210 1.00 90.06 134 ALA A CA 1
ATOM 1076 C C . ALA A 1 134 ? 11.898 -2.545 -28.964 1.00 90.06 134 ALA A C 1
ATOM 1078 O O . ALA A 1 134 ? 11.828 -1.350 -28.685 1.00 90.06 134 ALA A O 1
ATOM 1079 N N . LYS A 1 135 ? 12.655 -2.998 -29.972 1.00 93.12 135 LYS A N 1
ATOM 1080 C CA . LYS A 1 135 ? 13.449 -2.122 -30.839 1.00 93.12 135 LYS A CA 1
ATOM 1081 C C . LYS A 1 135 ? 12.577 -1.129 -31.607 1.00 93.12 135 LYS A C 1
ATOM 1083 O O . LYS A 1 135 ? 12.888 0.057 -31.623 1.00 93.12 135 LYS A O 1
ATOM 1088 N N . GLU A 1 136 ? 11.498 -1.587 -32.238 1.00 94.38 136 GLU A N 1
ATOM 1089 C CA . GLU A 1 136 ? 10.601 -0.688 -32.975 1.00 94.38 136 GLU A CA 1
ATOM 1090 C C . GLU A 1 136 ? 9.885 0.302 -32.041 1.00 94.38 136 GLU A C 1
ATOM 1092 O O . GLU A 1 136 ? 9.758 1.473 -32.390 1.00 94.38 136 GLU A O 1
ATOM 1097 N N . LYS A 1 137 ? 9.492 -0.115 -30.827 1.00 91.69 137 LYS A N 1
ATOM 1098 C CA . LYS A 1 137 ? 8.930 0.792 -29.809 1.00 91.69 137 LYS A CA 1
ATOM 1099 C C . LYS A 1 137 ? 9.950 1.853 -29.383 1.00 91.69 137 LYS A C 1
ATOM 1101 O O . LYS A 1 137 ? 9.606 3.028 -29.326 1.00 91.69 137 LYS A O 1
ATOM 1106 N N . ALA A 1 138 ? 11.203 1.462 -29.148 1.00 92.75 138 ALA A N 1
ATOM 1107 C CA . ALA A 1 138 ? 12.274 2.396 -28.804 1.00 92.75 138 ALA A CA 1
ATOM 1108 C C . ALA A 1 138 ? 12.531 3.417 -29.925 1.00 92.75 138 ALA A C 1
ATOM 1110 O O . ALA A 1 138 ? 12.634 4.607 -29.652 1.00 92.75 138 ALA A O 1
ATOM 1111 N N . ILE A 1 139 ? 12.563 2.976 -31.187 1.00 95.12 139 ILE A N 1
ATOM 1112 C CA . ILE A 1 139 ? 12.719 3.871 -32.345 1.00 95.12 139 ILE A CA 1
ATOM 1113 C C . ILE A 1 139 ? 11.556 4.870 -32.430 1.00 95.12 139 ILE A C 1
ATOM 1115 O O . ILE A 1 139 ? 11.804 6.055 -32.633 1.00 95.12 139 ILE A O 1
ATOM 1119 N N . LYS A 1 140 ? 10.310 4.420 -32.225 1.00 94.69 140 LYS A N 1
ATOM 1120 C CA . LYS A 1 140 ? 9.133 5.306 -32.186 1.00 94.69 140 LYS A CA 1
ATOM 1121 C C . LYS A 1 140 ? 9.189 6.318 -31.040 1.00 94.69 140 LYS A C 1
ATOM 1123 O O . LYS A 1 140 ? 8.795 7.461 -31.225 1.00 94.69 140 LYS A O 1
ATOM 1128 N N . LEU A 1 141 ? 9.693 5.922 -29.871 1.00 93.56 141 LEU A N 1
ATOM 1129 C CA . LEU A 1 141 ? 9.869 6.835 -28.737 1.00 93.56 141 LEU A CA 1
ATOM 1130 C C . LEU A 1 141 ? 10.976 7.864 -28.990 1.00 93.56 141 LEU A C 1
ATOM 1132 O O . LEU A 1 141 ? 10.832 9.028 -28.636 1.00 93.56 141 LEU A O 1
ATOM 1136 N N . MET A 1 142 ? 12.072 7.461 -29.638 1.00 94.81 142 MET A N 1
ATOM 1137 C CA . MET A 1 142 ? 13.106 8.401 -30.080 1.00 94.81 142 MET A CA 1
ATOM 1138 C C . MET A 1 142 ? 12.535 9.421 -31.074 1.00 94.81 142 MET A C 1
ATOM 1140 O O . MET A 1 142 ? 12.847 10.606 -30.985 1.00 94.81 142 MET A O 1
ATOM 1144 N N . GLU A 1 143 ? 11.675 8.975 -31.991 1.00 94.75 143 GLU A N 1
ATOM 1145 C CA . GLU A 1 143 ? 10.963 9.847 -32.927 1.00 94.75 143 GLU A CA 1
ATOM 1146 C C . GLU A 1 143 ? 10.023 10.819 -32.198 1.00 94.75 143 GLU A C 1
ATOM 1148 O O . GLU A 1 143 ? 10.076 12.019 -32.456 1.00 94.75 143 GLU A O 1
ATOM 1153 N N . SER A 1 144 ? 9.230 10.343 -31.229 1.00 92.31 144 SER A N 1
ATOM 1154 C CA . SER A 1 144 ? 8.264 11.184 -30.505 1.00 92.31 144 SER A CA 1
ATOM 1155 C C . SER A 1 144 ? 8.913 12.287 -29.674 1.00 92.31 144 SER A C 1
ATOM 1157 O O . SER A 1 144 ? 8.317 13.343 -29.493 1.00 92.31 144 SER A O 1
ATOM 1159 N N . VAL A 1 145 ? 10.129 12.062 -29.167 1.00 92.19 145 VAL A N 1
ATOM 1160 C CA . VAL A 1 145 ? 10.880 13.099 -28.443 1.00 92.19 145 VAL A CA 1
ATOM 1161 C C . VAL A 1 145 ? 11.710 13.992 -29.374 1.00 92.19 145 VAL A C 1
ATOM 1163 O O . VAL A 1 145 ? 12.414 14.868 -28.887 1.00 92.19 145 VAL A O 1
ATOM 1166 N N . GLY A 1 146 ? 11.642 13.807 -30.698 1.00 91.69 146 GLY A N 1
ATOM 1167 C CA . GLY A 1 146 ? 12.305 14.673 -31.677 1.00 91.69 146 GLY A CA 1
ATOM 1168 C C . GLY A 1 146 ? 13.787 14.360 -31.909 1.00 91.69 146 GLY A C 1
ATOM 1169 O O . GLY A 1 146 ? 14.592 15.274 -32.087 1.00 91.69 146 GLY A O 1
ATOM 1170 N N . ILE A 1 147 ? 14.183 13.083 -31.867 1.00 94.00 147 ILE A N 1
ATOM 1171 C CA . ILE A 1 147 ? 15.522 12.649 -32.291 1.00 94.00 147 ILE A CA 1
ATOM 1172 C C . ILE A 1 147 ? 15.535 12.427 -33.804 1.00 94.00 147 ILE A C 1
ATOM 1174 O O . ILE A 1 147 ? 14.885 11.512 -34.307 1.00 94.00 147 ILE A O 1
ATOM 1178 N N . ASP A 1 148 ? 16.352 13.199 -34.519 1.00 92.38 148 ASP A N 1
ATOM 1179 C CA . ASP A 1 148 ? 16.516 13.044 -35.966 1.00 92.38 148 ASP A CA 1
ATOM 1180 C C . ASP A 1 148 ? 17.144 11.700 -36.342 1.00 92.38 148 ASP A C 1
ATOM 1182 O O . ASP A 1 148 ? 18.122 11.258 -35.730 1.00 92.38 148 ASP A O 1
ATOM 1186 N N . ASN A 1 149 ? 16.647 11.087 -37.419 1.00 93.50 149 ASN A N 1
ATOM 1187 C CA . ASN A 1 149 ? 17.124 9.800 -37.939 1.00 93.50 149 ASN A CA 1
ATOM 1188 C C . ASN A 1 149 ? 17.219 8.700 -36.854 1.00 93.50 149 ASN A C 1
ATOM 1190 O O . ASN A 1 149 ? 18.270 8.061 -36.699 1.00 93.50 149 ASN A O 1
ATOM 1194 N N . PRO A 1 150 ? 16.129 8.416 -36.113 1.00 94.25 150 PRO A N 1
ATOM 1195 C CA . PRO A 1 150 ? 16.165 7.580 -34.913 1.00 94.25 150 PRO A CA 1
ATOM 1196 C C . PRO A 1 150 ? 16.636 6.149 -35.201 1.00 94.25 150 PRO A C 1
ATOM 1198 O O . PRO A 1 150 ? 17.338 5.556 -34.390 1.00 94.25 150 PRO A O 1
ATOM 1201 N N . ARG A 1 151 ? 16.353 5.602 -36.392 1.00 94.88 151 ARG A N 1
ATOM 1202 C CA . ARG A 1 151 ? 16.829 4.266 -36.808 1.00 94.88 151 ARG A CA 1
ATOM 1203 C C . ARG A 1 151 ? 18.352 4.159 -36.890 1.00 94.88 151 ARG A C 1
ATOM 1205 O O . ARG A 1 151 ? 18.899 3.101 -36.580 1.00 94.88 151 ARG A O 1
ATOM 1212 N N . VAL A 1 152 ? 19.021 5.228 -37.322 1.00 94.06 152 VAL A N 1
ATOM 1213 C CA . VAL A 1 152 ? 20.488 5.297 -37.382 1.00 94.06 152 VAL A CA 1
ATOM 1214 C C . VAL A 1 152 ? 21.029 5.519 -35.975 1.00 94.06 152 VAL A C 1
ATOM 1216 O O . VAL A 1 152 ? 21.881 4.764 -35.509 1.00 94.06 152 VAL A O 1
ATOM 1219 N N . ARG A 1 153 ? 20.465 6.505 -35.269 1.00 93.12 153 ARG A N 1
ATOM 1220 C CA . ARG A 1 153 ? 20.907 6.904 -33.930 1.00 93.12 153 ARG A CA 1
ATOM 1221 C C . ARG A 1 153 ? 20.657 5.860 -32.848 1.00 93.12 153 ARG A C 1
ATOM 1223 O O . ARG A 1 153 ? 21.369 5.843 -31.859 1.00 93.12 153 ARG A O 1
ATOM 1230 N N . PHE A 1 154 ? 19.721 4.934 -33.045 1.00 93.88 154 PHE A N 1
ATOM 1231 C CA . PHE A 1 154 ? 19.484 3.811 -32.132 1.00 93.88 154 PHE A CA 1
ATOM 1232 C C . PHE A 1 154 ? 20.741 2.952 -31.902 1.00 93.88 154 PHE A C 1
ATOM 1234 O O . PHE A 1 154 ? 20.857 2.277 -30.885 1.00 93.88 154 PHE A O 1
ATOM 1241 N N . ARG A 1 155 ? 21.679 2.946 -32.858 1.00 93.19 155 ARG A N 1
ATOM 1242 C CA . ARG A 1 155 ? 22.951 2.218 -32.750 1.00 93.19 155 ARG A CA 1
ATOM 1243 C C . ARG A 1 155 ? 24.089 3.051 -32.151 1.00 93.19 155 ARG A C 1
ATOM 1245 O O . ARG A 1 155 ? 25.179 2.512 -32.008 1.00 93.19 155 ARG A O 1
ATOM 1252 N N . GLN A 1 156 ? 23.854 4.328 -31.853 1.00 93.25 156 GLN A N 1
ATOM 1253 C CA . GLN A 1 156 ? 24.860 5.230 -31.299 1.00 93.25 156 GLN A CA 1
ATOM 1254 C C . GLN A 1 156 ? 24.976 5.073 -29.783 1.00 93.25 156 GLN A C 1
ATOM 1256 O O . GLN A 1 156 ? 24.001 4.790 -29.084 1.00 93.25 156 GLN A O 1
ATOM 1261 N N . TYR A 1 157 ? 26.178 5.295 -29.271 1.00 92.00 157 TYR A N 1
ATOM 1262 C CA . TYR A 1 157 ? 26.457 5.354 -27.848 1.00 92.00 157 TYR A CA 1
ATOM 1263 C C . TYR A 1 157 ? 26.025 6.699 -27.243 1.00 92.00 157 TYR A C 1
ATOM 1265 O O . TYR A 1 157 ? 26.038 7.721 -27.928 1.00 92.00 157 TYR A O 1
ATOM 1273 N N . PRO A 1 158 ? 25.713 6.753 -25.931 1.00 88.56 158 PRO A N 1
ATOM 1274 C CA . PRO A 1 158 ? 25.280 7.982 -25.258 1.00 88.56 158 PRO A CA 1
ATOM 1275 C C . PRO A 1 158 ? 26.211 9.190 -25.445 1.00 88.56 158 PRO A C 1
ATOM 1277 O O . PRO A 1 158 ? 25.734 10.316 -25.542 1.00 88.56 158 PRO A O 1
ATOM 1280 N N . PHE A 1 159 ? 27.528 8.977 -25.514 1.00 90.69 159 PHE A N 1
ATOM 1281 C CA . PHE A 1 159 ? 28.511 10.051 -25.705 1.00 90.69 159 PHE A CA 1
ATOM 1282 C C . PHE A 1 159 ? 28.532 10.626 -27.133 1.00 90.69 159 PHE A C 1
ATOM 1284 O O . PHE A 1 159 ? 29.117 11.681 -27.348 1.00 90.69 159 PHE A O 1
ATOM 1291 N N . GLU A 1 160 ? 27.882 9.969 -28.097 1.00 91.69 160 GLU A N 1
ATOM 1292 C CA . GLU A 1 160 ? 27.725 10.454 -29.476 1.00 91.69 160 GLU A CA 1
ATOM 1293 C C . GLU A 1 160 ? 26.498 11.378 -29.636 1.00 91.69 160 GLU A C 1
ATOM 1295 O O . GLU A 1 160 ? 26.258 11.931 -30.712 1.00 91.69 160 GLU A O 1
ATOM 1300 N N . PHE A 1 161 ? 25.714 11.566 -28.568 1.00 90.38 161 PHE A N 1
ATOM 1301 C CA . PHE A 1 161 ? 24.562 12.465 -28.518 1.00 90.38 161 PHE A CA 1
ATOM 1302 C C . PHE A 1 161 ? 24.929 13.826 -27.904 1.00 90.38 161 PHE A C 1
ATOM 1304 O O . PHE A 1 161 ? 25.659 13.910 -26.909 1.00 90.38 161 PHE A O 1
ATOM 1311 N N . SER A 1 162 ? 24.342 14.907 -28.436 1.00 90.44 162 SER A N 1
ATOM 1312 C CA . SER A 1 162 ? 24.428 16.228 -27.795 1.00 90.44 162 SER A CA 1
ATOM 1313 C C . SER A 1 162 ? 23.759 16.223 -26.412 1.00 90.44 162 SER A C 1
ATOM 1315 O O . SER A 1 162 ? 22.985 15.317 -26.092 1.00 90.44 162 SER A O 1
ATOM 1317 N N . GLY A 1 163 ? 24.038 17.232 -25.578 1.00 87.69 163 GLY A N 1
ATOM 1318 C CA . GLY A 1 163 ? 23.422 17.366 -24.248 1.00 87.69 163 GLY A CA 1
ATOM 1319 C C . GLY A 1 163 ? 21.889 17.323 -24.303 1.00 87.69 163 GLY A C 1
ATOM 1320 O O . GLY A 1 163 ? 21.277 16.445 -23.696 1.00 87.69 163 GLY A O 1
ATOM 1321 N N . GLY A 1 164 ? 21.281 18.172 -25.137 1.00 88.56 164 GLY A N 1
ATOM 1322 C CA . GLY A 1 164 ? 19.828 18.191 -25.334 1.00 88.56 164 GLY A CA 1
ATOM 1323 C C . GLY A 1 164 ? 19.268 16.906 -25.951 1.00 88.56 164 GLY A C 1
ATOM 1324 O O . GLY A 1 164 ? 18.147 16.501 -25.649 1.00 88.56 164 GLY A O 1
ATOM 1325 N N . MET A 1 165 ? 20.037 16.194 -26.783 1.00 91.38 165 MET A N 1
ATOM 1326 C CA . MET A 1 165 ? 19.614 14.873 -27.260 1.00 91.38 165 MET A CA 1
ATOM 1327 C C . MET A 1 165 ? 19.629 13.825 -26.144 1.00 91.38 165 MET A C 1
ATOM 1329 O O . MET A 1 165 ? 18.679 13.056 -26.044 1.00 91.38 165 MET A O 1
ATOM 1333 N N . ARG A 1 166 ? 20.652 13.806 -25.281 1.00 91.75 166 ARG A N 1
ATOM 1334 C CA . ARG A 1 166 ? 20.687 12.909 -24.114 1.00 91.75 166 ARG A CA 1
ATOM 1335 C C . ARG A 1 166 ? 19.511 13.172 -23.179 1.00 91.75 166 ARG A C 1
ATOM 1337 O O . ARG A 1 166 ? 18.873 12.221 -22.743 1.00 91.75 166 ARG A O 1
ATOM 1344 N N . GLN A 1 167 ? 19.176 14.438 -22.944 1.00 89.19 167 GLN A N 1
ATOM 1345 C CA . GLN A 1 167 ? 18.018 14.817 -22.136 1.00 89.19 167 GLN A CA 1
ATOM 1346 C C . GLN A 1 167 ? 16.704 14.305 -22.745 1.00 89.19 167 GLN A C 1
ATOM 1348 O O . GLN A 1 167 ? 15.907 13.672 -22.057 1.00 89.19 167 GLN A O 1
ATOM 1353 N N . ARG A 1 168 ? 16.518 14.464 -24.060 1.00 91.25 168 ARG A N 1
ATOM 1354 C CA . ARG A 1 168 ? 15.368 13.892 -24.779 1.00 91.25 168 ARG A CA 1
ATOM 1355 C C . ARG A 1 168 ? 15.305 12.366 -24.698 1.00 91.25 168 ARG A C 1
ATOM 1357 O O . ARG A 1 168 ? 14.223 11.814 -24.536 1.00 91.25 168 ARG A O 1
ATOM 1364 N N . ILE A 1 169 ? 16.445 11.675 -24.755 1.00 92.75 169 ILE A N 1
ATOM 1365 C CA . ILE A 1 169 ? 16.497 10.219 -24.557 1.00 92.75 169 ILE A CA 1
ATOM 1366 C C . ILE A 1 169 ? 16.083 9.832 -23.131 1.00 92.75 169 ILE A C 1
ATOM 1368 O O . ILE A 1 169 ? 15.349 8.863 -22.971 1.00 92.75 169 ILE A O 1
ATOM 1372 N N . VAL A 1 170 ? 16.483 10.589 -22.105 1.00 91.38 170 VAL A N 1
ATOM 1373 C CA . VAL A 1 170 ? 16.024 10.357 -20.722 1.00 91.38 170 VAL A CA 1
ATOM 1374 C C . VAL A 1 170 ? 14.503 10.496 -20.617 1.00 91.38 170 VAL A C 1
ATOM 1376 O O . VAL A 1 170 ? 13.856 9.632 -20.028 1.00 91.38 170 VAL A O 1
ATOM 1379 N N . ILE A 1 171 ? 13.919 11.510 -21.262 1.00 90.25 171 ILE A N 1
ATOM 1380 C CA . ILE A 1 171 ? 12.459 11.667 -21.348 1.00 90.25 171 ILE A CA 1
ATOM 1381 C C . ILE A 1 171 ? 11.831 10.453 -22.052 1.00 90.25 171 ILE A C 1
ATOM 1383 O O . ILE A 1 171 ? 10.873 9.878 -21.543 1.00 90.25 171 ILE A O 1
ATOM 1387 N N . ALA A 1 172 ? 12.393 10.004 -23.180 1.00 91.38 172 ALA A N 1
ATOM 1388 C CA . ALA A 1 172 ? 11.903 8.821 -23.891 1.00 91.38 172 ALA A CA 1
ATOM 1389 C C . ALA A 1 172 ? 11.937 7.557 -23.018 1.00 91.38 172 ALA A C 1
ATOM 1391 O O . ALA A 1 172 ? 10.990 6.777 -23.060 1.00 91.38 172 ALA A O 1
ATOM 1392 N N . ILE A 1 173 ? 12.994 7.365 -22.216 1.00 89.94 173 ILE A N 1
ATOM 1393 C CA . ILE A 1 173 ? 13.112 6.255 -21.258 1.00 89.94 173 ILE A CA 1
ATOM 1394 C C . ILE A 1 173 ? 11.996 6.340 -20.218 1.00 89.94 173 ILE A C 1
ATOM 1396 O O . ILE A 1 173 ? 11.320 5.339 -19.990 1.00 89.94 173 ILE A O 1
ATOM 1400 N N . ALA A 1 174 ? 11.749 7.515 -19.639 1.00 88.94 174 ALA A N 1
ATOM 1401 C CA . ALA A 1 174 ? 10.678 7.693 -18.660 1.00 88.94 174 ALA A CA 1
ATOM 1402 C C . ALA A 1 174 ? 9.291 7.375 -19.252 1.00 88.94 174 ALA A C 1
ATOM 1404 O O . ALA A 1 174 ? 8.478 6.713 -18.613 1.00 88.94 174 ALA A O 1
ATOM 1405 N N . LEU A 1 175 ? 9.054 7.751 -20.514 1.00 89.06 175 LEU A N 1
ATOM 1406 C CA . LEU A 1 175 ? 7.811 7.456 -21.233 1.00 89.06 175 LEU A CA 1
ATOM 1407 C C . LEU A 1 175 ? 7.644 5.972 -21.607 1.00 89.06 175 LEU A C 1
ATOM 1409 O O . LEU A 1 175 ? 6.538 5.551 -21.942 1.00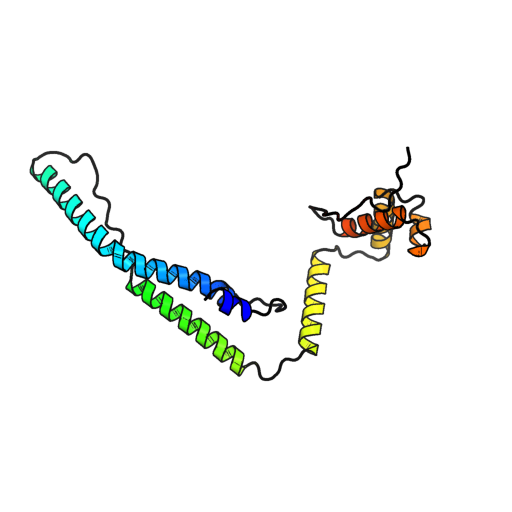 89.06 175 LEU A O 1
ATOM 1413 N N . THR A 1 176 ? 8.698 5.143 -21.553 1.00 86.44 176 THR A N 1
ATOM 1414 C CA . THR A 1 176 ? 8.573 3.707 -21.887 1.00 86.44 176 THR A CA 1
ATOM 1415 C C . THR A 1 176 ? 7.602 2.960 -20.973 1.00 86.44 176 THR A C 1
ATOM 1417 O O . THR A 1 176 ? 6.983 1.993 -21.436 1.00 86.44 176 THR A O 1
ATOM 1420 N N . ALA A 1 177 ? 7.483 3.422 -19.723 1.00 82.69 177 ALA A N 1
ATOM 1421 C CA . ALA A 1 177 ? 6.635 2.870 -18.673 1.00 82.69 177 ALA A CA 1
ATOM 1422 C C . ALA A 1 177 ? 5.166 3.315 -18.768 1.00 82.69 177 ALA A C 1
ATOM 1424 O O . ALA A 1 177 ? 4.383 2.935 -17.908 1.00 82.69 177 ALA A O 1
ATOM 1425 N N . ASP A 1 178 ? 4.809 4.102 -19.791 1.00 84.00 178 ASP A N 1
ATOM 1426 C CA . ASP A 1 178 ? 3.457 4.639 -19.997 1.00 84.00 178 ASP A CA 1
ATOM 1427 C C . ASP A 1 178 ? 2.870 5.310 -18.733 1.00 84.00 178 ASP A C 1
ATOM 1429 O O . ASP A 1 178 ? 1.813 4.909 -18.249 1.00 84.00 178 ASP A O 1
ATOM 1433 N N . PRO A 1 179 ? 3.586 6.277 -18.121 1.00 87.38 179 PRO A N 1
ATOM 1434 C CA . PRO A 1 179 ? 3.158 6.858 -16.855 1.00 87.38 179 PRO A CA 1
ATOM 1435 C C . PRO A 1 179 ? 1.971 7.815 -17.037 1.00 87.38 179 PRO A C 1
ATOM 1437 O O . PRO A 1 179 ? 1.988 8.665 -17.926 1.00 87.38 179 PRO A O 1
ATOM 1440 N N . ASP A 1 180 ? 1.007 7.776 -16.111 1.00 89.56 180 ASP A N 1
ATOM 1441 C CA . ASP A 1 180 ? -0.075 8.775 -16.041 1.00 89.56 180 ASP A CA 1
ATOM 1442 C C . ASP A 1 180 ? 0.448 10.179 -15.683 1.00 89.56 180 ASP A C 1
ATOM 1444 O O . ASP A 1 180 ? -0.132 11.197 -16.064 1.00 89.56 180 ASP A O 1
ATOM 1448 N N . ILE A 1 181 ? 1.545 10.242 -14.917 1.00 91.88 181 ILE A N 1
ATOM 1449 C CA . ILE A 1 181 ? 2.166 11.479 -14.433 1.00 91.88 181 ILE A CA 1
ATOM 1450 C C . ILE A 1 181 ? 3.683 11.378 -14.604 1.00 91.88 181 ILE A C 1
ATOM 1452 O O . ILE A 1 181 ? 4.318 10.466 -14.077 1.00 91.88 181 ILE A O 1
ATOM 1456 N N . LEU A 1 182 ? 4.273 12.359 -15.291 1.00 88.88 182 LEU A N 1
ATOM 1457 C CA . LEU A 1 182 ? 5.721 12.514 -15.420 1.00 88.88 182 LEU A CA 1
ATOM 1458 C C . LEU A 1 182 ? 6.190 13.707 -14.581 1.00 88.88 182 LEU A C 1
ATOM 1460 O O . LEU A 1 182 ? 5.808 14.846 -14.846 1.00 88.88 182 LEU A O 1
ATOM 1464 N N . ILE A 1 183 ? 7.027 13.445 -13.576 1.00 90.88 183 ILE A N 1
ATOM 1465 C CA . ILE A 1 183 ? 7.677 14.486 -12.772 1.00 90.88 183 ILE A CA 1
ATOM 1466 C C . ILE A 1 183 ? 9.051 14.757 -13.373 1.00 90.88 183 ILE A C 1
ATOM 1468 O O . ILE A 1 183 ? 9.849 13.840 -13.560 1.00 90.88 183 ILE A O 1
ATOM 1472 N N . CYS A 1 184 ? 9.322 16.023 -13.658 1.00 89.31 184 CYS A N 1
ATOM 1473 C CA . CYS A 1 184 ? 10.565 16.458 -14.267 1.00 89.31 184 CYS A CA 1
ATOM 1474 C C . CYS A 1 184 ? 11.345 17.330 -13.288 1.00 89.31 184 CYS A C 1
ATOM 1476 O O . CYS A 1 184 ? 10.839 18.371 -12.869 1.00 89.31 184 CYS A O 1
ATOM 1478 N N . ASP A 1 185 ? 12.577 16.934 -12.982 1.00 87.19 185 ASP A N 1
ATOM 1479 C CA . ASP A 1 185 ? 13.535 17.788 -12.284 1.00 87.19 185 ASP A CA 1
ATOM 1480 C C . ASP A 1 185 ? 14.440 18.457 -13.323 1.00 87.19 185 ASP A C 1
ATOM 1482 O O . ASP A 1 185 ? 15.146 17.778 -14.070 1.00 87.19 185 ASP A O 1
ATOM 1486 N N . GLU A 1 186 ? 14.316 19.777 -13.445 1.00 85.06 186 GLU A N 1
ATOM 1487 C CA . GLU A 1 186 ? 15.059 20.608 -14.399 1.00 85.06 186 GLU A CA 1
ATOM 1488 C C . GLU A 1 186 ? 15.163 20.053 -15.851 1.00 85.06 186 GLU A C 1
ATOM 1490 O O . GLU A 1 186 ? 16.255 19.893 -16.416 1.00 85.06 186 GLU A O 1
ATOM 1495 N N . PRO A 1 187 ? 14.033 19.785 -16.540 1.00 79.31 187 PRO A N 1
ATOM 1496 C CA . PRO A 1 187 ? 14.018 19.085 -17.832 1.00 79.31 187 PRO A CA 1
ATOM 1497 C C . PRO A 1 187 ? 14.573 19.889 -19.016 1.00 79.31 187 PRO A C 1
ATOM 1499 O O . PRO A 1 187 ? 14.579 19.383 -20.138 1.00 79.31 187 PRO A O 1
ATOM 1502 N N . THR A 1 188 ? 15.029 21.121 -18.794 1.00 77.00 188 THR A N 1
ATOM 1503 C CA . THR A 1 188 ? 15.497 22.033 -19.846 1.00 77.00 188 THR A CA 1
ATOM 1504 C C . THR A 1 188 ? 16.922 22.538 -19.649 1.00 77.00 188 THR A C 1
ATOM 1506 O O . THR A 1 188 ? 17.412 23.259 -20.509 1.00 77.00 188 THR A O 1
ATOM 1509 N N . THR A 1 189 ? 17.623 22.156 -18.576 1.00 75.75 189 THR A N 1
ATOM 1510 C CA . THR A 1 189 ? 18.956 22.711 -18.256 1.00 75.75 189 THR A CA 1
ATOM 1511 C C . THR A 1 189 ? 20.019 22.439 -19.331 1.00 75.75 189 THR A C 1
ATOM 1513 O O . THR A 1 189 ? 20.980 23.194 -19.438 1.00 75.75 189 THR A O 1
ATOM 1516 N N . ALA A 1 190 ? 19.850 21.405 -20.167 1.00 67.25 190 ALA A N 1
ATOM 1517 C CA . ALA A 1 190 ? 20.773 21.070 -21.259 1.00 67.25 190 ALA A CA 1
ATOM 1518 C C . ALA A 1 190 ? 20.192 21.309 -22.670 1.00 67.25 190 ALA A C 1
ATOM 1520 O O . ALA A 1 190 ? 20.777 20.849 -23.659 1.00 67.25 190 ALA A O 1
ATOM 1521 N N . LEU A 1 191 ? 19.046 21.990 -22.781 1.00 64.81 191 LEU A N 1
ATOM 1522 C CA . LEU A 1 191 ? 18.414 22.357 -24.049 1.00 64.81 191 LEU A CA 1
ATOM 1523 C C . LEU A 1 191 ? 18.703 23.835 -24.351 1.00 64.81 191 LEU A C 1
ATOM 1525 O O . LEU A 1 191 ? 18.160 24.722 -23.699 1.00 64.81 191 LEU A O 1
ATOM 1529 N N . ASP A 1 192 ? 19.554 24.098 -25.346 1.00 60.31 192 ASP A N 1
ATOM 1530 C CA . ASP A 1 192 ? 19.818 25.461 -25.823 1.00 60.31 192 ASP A CA 1
ATOM 1531 C C . ASP A 1 192 ? 18.559 26.091 -26.443 1.00 60.31 192 ASP A C 1
ATOM 1533 O O . ASP A 1 192 ? 17.851 25.460 -27.236 1.00 60.31 192 ASP A O 1
ATOM 1537 N N . VAL A 1 193 ? 18.313 27.365 -26.121 1.00 53.09 193 VAL A N 1
ATOM 1538 C CA . VAL A 1 193 ? 17.247 28.178 -26.721 1.00 53.09 193 VAL A CA 1
ATOM 1539 C C . VAL A 1 193 ? 17.637 28.483 -28.168 1.00 53.09 193 VAL A C 1
ATOM 1541 O O . VAL A 1 193 ? 18.462 29.352 -28.432 1.00 53.09 193 VAL A O 1
ATOM 1544 N N . THR A 1 194 ? 17.067 27.752 -29.120 1.00 48.09 194 THR A N 1
ATOM 1545 C CA . THR A 1 194 ? 17.156 28.105 -30.543 1.00 48.09 194 THR A CA 1
ATOM 1546 C C . THR A 1 194 ? 15.985 29.039 -30.861 1.00 48.09 194 THR A C 1
ATOM 1548 O O . THR A 1 194 ? 14.841 28.590 -30.882 1.00 48.09 194 THR A O 1
ATOM 1551 N N . ILE A 1 195 ? 16.270 30.342 -31.007 1.00 36.66 195 ILE A N 1
ATOM 1552 C CA . ILE A 1 195 ? 15.356 31.363 -31.564 1.00 36.66 195 ILE A CA 1
ATOM 1553 C C . ILE A 1 195 ? 15.417 31.292 -33.089 1.00 36.66 195 ILE A C 1
ATOM 1555 O O . ILE A 1 195 ? 16.550 31.161 -33.609 1.00 36.66 195 ILE A O 1
#

Foldseek 3Di:
DVVVLVVVFDPLDPDGDPLSVCLVVQLVVLVCLLVCLVVCQVVLVVVQVVVVVVCVVCVVVVHHDPDDRDDRDGRPNVVSVVSNVCSVVVVVVVVVVVVVPCPDDDPVVSVVVSVVSVVVVVPVQADDDDPVRVLVLLLVLLVVLPNPPSVVCVPDDLVVDAQLSNLSSVVSVVCNSVDPDDDDDCSCPRPDDDD

pLDDT: mean 85.62, std 9.57, range [36.66, 96.25]

Secondary structure (DSSP, 8-state):
-HHHHHHHS-TT-SS--HHHHHHHHHHHHHHHHHHHHHHHHHHHHHHHHHHHHHHHHHHHTTPPPSSPPPPP----HHHHHHHHHHHHHHHHHHHHHHHHH-S---HHHHHHHHHHHHHHHHHHHS----HHHHHHHHHHHHHHTT-SSHHHHTTS-GGGS-HHHHHHHHHHHHHTT--S----SSTTTT-----

Radius of gyration: 32.63 Å; chains: 1; bounding box: 82×50×71 Å